Protein AF-A0A960WE25-F1 (afdb_monomer_lite)

Radius of gyration: 18.04 Å; chains: 1; bounding box: 51×43×54 Å

Structure (mmCIF, N/CA/C/O backbone):
data_AF-A0A960WE25-F1
#
_entry.id   AF-A0A960WE25-F1
#
loop_
_atom_site.group_PDB
_atom_site.id
_atom_site.type_symbol
_atom_site.label_atom_id
_atom_site.label_alt_id
_atom_site.label_comp_id
_atom_site.label_asym_id
_atom_site.label_entity_id
_atom_site.label_seq_id
_atom_site.pdbx_PDB_ins_code
_atom_site.Cartn_x
_atom_site.Cartn_y
_atom_site.Cartn_z
_atom_site.occupancy
_atom_site.B_iso_or_equiv
_atom_site.auth_seq_id
_atom_site.auth_comp_id
_atom_site.auth_asym_id
_atom_site.auth_atom_id
_atom_site.pdbx_PDB_model_num
ATOM 1 N N . GLN A 1 1 ? -4.550 -25.400 17.773 1.00 35.16 1 GLN A N 1
ATOM 2 C CA . GLN A 1 1 ? -5.072 -24.383 16.836 1.00 35.16 1 GLN A CA 1
ATOM 3 C C . GLN A 1 1 ? -3.867 -23.694 16.211 1.00 35.16 1 GLN A C 1
ATOM 5 O O . GLN A 1 1 ? -3.081 -23.108 16.940 1.00 35.16 1 GLN A O 1
ATOM 10 N N . GLY A 1 2 ? -3.612 -23.910 14.919 1.00 35.06 2 GLY A N 1
ATOM 11 C CA . GLY A 1 2 ? -2.435 -23.348 14.250 1.00 35.06 2 GLY A CA 1
ATOM 12 C C . GLY A 1 2 ? -2.683 -21.889 13.881 1.00 35.06 2 GLY A C 1
ATOM 13 O O . GLY A 1 2 ? -3.620 -21.617 13.138 1.00 35.06 2 GLY A O 1
ATOM 14 N N . PHE A 1 3 ? -1.876 -20.966 14.404 1.00 35.16 3 PHE A N 1
ATOM 15 C CA . PHE A 1 3 ? -1.879 -19.573 13.953 1.00 35.16 3 PHE A CA 1
ATOM 16 C C . PHE A 1 3 ? -1.525 -19.525 12.461 1.00 35.16 3 PHE A C 1
ATOM 18 O O . PHE A 1 3 ? -0.588 -20.206 12.029 1.00 35.16 3 PHE A O 1
ATOM 25 N N . ALA A 1 4 ? -2.293 -18.760 11.679 1.00 43.09 4 ALA A N 1
ATOM 26 C CA . ALA A 1 4 ? -2.009 -18.535 10.268 1.00 43.09 4 ALA A CA 1
ATOM 27 C C . ALA A 1 4 ? -0.582 -17.987 10.117 1.00 43.09 4 ALA A C 1
ATOM 29 O O . ALA A 1 4 ? -0.149 -17.120 10.874 1.00 43.09 4 ALA A O 1
ATOM 30 N N . LEU A 1 5 ? 0.170 -18.564 9.181 1.00 43.06 5 LEU A N 1
ATOM 31 C CA . LEU A 1 5 ? 1.507 -18.100 8.842 1.00 43.06 5 LEU A CA 1
ATOM 32 C C . LEU A 1 5 ? 1.373 -16.925 7.880 1.00 43.06 5 LEU A C 1
ATOM 34 O O . LEU A 1 5 ? 1.149 -17.137 6.686 1.00 43.06 5 LEU A O 1
ATOM 38 N N . ASP A 1 6 ? 1.557 -15.711 8.385 1.00 57.25 6 ASP A N 1
ATOM 39 C CA . ASP A 1 6 ? 1.645 -14.538 7.529 1.00 57.25 6 ASP A CA 1
ATOM 40 C C . 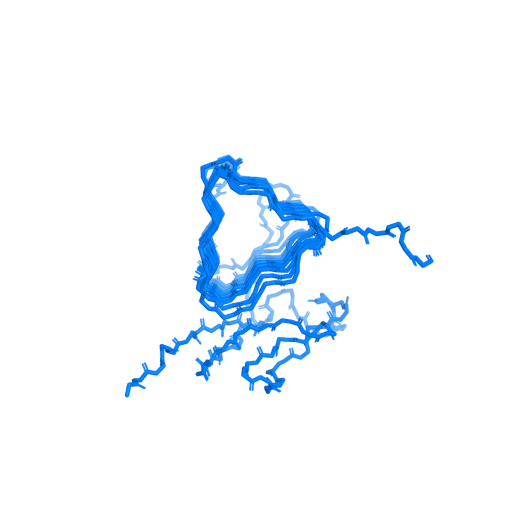ASP A 1 6 ? 3.031 -14.509 6.883 1.00 57.25 6 ASP A C 1
ATOM 42 O O . ASP A 1 6 ? 4.070 -14.439 7.548 1.00 57.25 6 ASP A O 1
ATOM 46 N N . LYS A 1 7 ? 3.056 -14.614 5.553 1.00 59.88 7 LYS A N 1
ATOM 47 C CA . LYS A 1 7 ? 4.281 -14.470 4.766 1.00 59.88 7 LYS A CA 1
ATOM 48 C C . LYS A 1 7 ? 4.440 -13.006 4.395 1.00 59.88 7 LYS A C 1
ATOM 50 O O . LYS A 1 7 ? 3.659 -12.479 3.606 1.00 59.88 7 LYS A O 1
ATOM 55 N N . ILE A 1 8 ? 5.468 -12.364 4.932 1.00 58.66 8 ILE A N 1
ATOM 56 C CA . ILE A 1 8 ? 5.822 -10.986 4.595 1.00 58.66 8 ILE A CA 1
ATOM 57 C C . ILE A 1 8 ? 7.175 -10.972 3.897 1.00 58.66 8 ILE A C 1
ATOM 59 O O . ILE A 1 8 ? 8.108 -11.654 4.307 1.00 58.66 8 ILE A O 1
ATOM 63 N N . THR A 1 9 ? 7.287 -10.206 2.821 1.00 54.75 9 THR A N 1
ATOM 64 C CA . THR A 1 9 ? 8.568 -9.973 2.155 1.00 54.75 9 THR A CA 1
ATOM 65 C C . THR A 1 9 ? 8.998 -8.549 2.461 1.00 54.75 9 THR A C 1
ATOM 67 O O . THR A 1 9 ? 8.262 -7.614 2.156 1.00 54.75 9 THR A O 1
ATOM 70 N N . ILE A 1 10 ? 10.178 -8.395 3.055 1.00 57.72 10 ILE A N 1
ATOM 71 C CA . ILE A 1 10 ? 10.788 -7.110 3.411 1.00 57.72 10 ILE A CA 1
ATOM 72 C C . ILE A 1 10 ? 12.134 -7.072 2.680 1.00 57.72 10 ILE A C 1
ATOM 74 O O . ILE A 1 10 ? 12.936 -7.989 2.837 1.00 57.72 10 ILE A O 1
ATOM 78 N N . ASN A 1 11 ? 12.368 -6.076 1.817 1.00 53.25 11 ASN A N 1
ATOM 79 C CA . ASN A 1 11 ? 13.603 -5.968 1.014 1.00 53.25 11 ASN A CA 1
ATOM 80 C C . ASN A 1 11 ? 13.974 -7.245 0.233 1.00 53.25 11 ASN A C 1
ATOM 82 O O . ASN A 1 11 ? 15.123 -7.671 0.209 1.00 53.25 11 ASN A O 1
ATOM 86 N N . GLY A 1 12 ? 12.985 -7.917 -0.362 1.00 49.84 12 GLY A N 1
ATOM 87 C CA . GLY A 1 12 ? 13.208 -9.170 -1.096 1.00 49.84 12 GLY A CA 1
ATOM 88 C C . GLY A 1 12 ? 13.496 -10.394 -0.215 1.00 49.84 12 GLY A C 1
ATOM 89 O O . GLY A 1 12 ? 13.458 -11.520 -0.713 1.00 49.84 12 GLY A O 1
ATOM 90 N N . LYS A 1 13 ? 13.696 -10.216 1.097 1.00 53.81 13 LYS A N 1
ATOM 91 C CA . LYS A 1 13 ? 13.825 -11.307 2.062 1.00 53.81 13 LYS A CA 1
ATOM 92 C C . LYS A 1 13 ? 12.442 -11.724 2.552 1.00 53.81 13 LYS A C 1
ATOM 94 O O . LYS A 1 13 ? 11.639 -10.902 2.989 1.00 53.81 13 LYS A O 1
ATOM 99 N N . LYS A 1 14 ? 12.144 -13.018 2.436 1.00 60.09 14 LYS A N 1
ATOM 100 C CA . LYS A 1 14 ? 10.871 -13.607 2.866 1.00 60.09 14 LYS A CA 1
ATOM 101 C C . LYS A 1 14 ? 10.946 -13.966 4.346 1.00 60.09 14 LYS A C 1
ATOM 103 O O . LYS A 1 14 ? 11.858 -14.670 4.769 1.00 60.09 14 LYS A O 1
ATOM 108 N N . TYR A 1 15 ? 9.950 -13.533 5.097 1.00 67.88 15 TYR A N 1
ATOM 109 C CA . TYR A 1 15 ? 9.747 -13.827 6.506 1.00 67.88 15 TYR A CA 1
ATOM 110 C C . TYR A 1 15 ? 8.429 -14.581 6.669 1.00 67.88 15 TYR A C 1
ATOM 112 O O . TYR A 1 15 ? 7.463 -14.343 5.944 1.00 67.88 15 TYR A O 1
ATOM 120 N N . SER A 1 16 ? 8.400 -15.514 7.614 1.00 71.50 16 SER A N 1
ATOM 121 C CA . SER A 1 16 ? 7.180 -16.206 8.030 1.00 71.50 16 SER A CA 1
ATOM 122 C C . SER A 1 16 ? 6.896 -15.823 9.473 1.00 71.50 16 SER A C 1
ATOM 124 O O . SER A 1 16 ? 7.685 -16.155 10.354 1.00 71.50 16 SER A O 1
ATOM 126 N N . CYS A 1 17 ? 5.800 -15.106 9.701 1.00 71.00 17 CYS A N 1
ATOM 127 C CA . CYS A 1 17 ? 5.387 -14.672 11.024 1.00 71.00 17 CYS A CA 1
ATOM 128 C C . CYS A 1 17 ? 4.283 -15.586 11.564 1.00 71.00 17 CYS A C 1
ATOM 130 O O . CYS A 1 17 ? 3.290 -15.840 10.882 1.00 71.00 17 CYS A O 1
ATOM 132 N N . LYS A 1 18 ? 4.462 -16.089 12.791 1.00 70.19 18 LYS A N 1
ATOM 133 C CA . LYS A 1 18 ? 3.403 -16.748 13.569 1.00 70.19 18 LYS A CA 1
ATOM 134 C C . LYS A 1 18 ? 2.927 -15.778 14.646 1.00 70.19 18 LYS A C 1
ATOM 136 O O . LYS A 1 18 ? 3.384 -15.857 15.782 1.00 70.19 18 LYS A O 1
ATOM 141 N N . GLY A 1 19 ? 2.046 -14.857 14.273 1.00 66.06 19 GLY A N 1
ATOM 142 C CA . GLY A 1 19 ? 1.484 -13.862 15.183 1.00 66.06 19 GLY A CA 1
ATOM 143 C C . GLY A 1 19 ? 1.248 -12.519 14.506 1.00 66.06 19 GLY A C 1
ATOM 144 O O . GLY A 1 19 ? 1.292 -12.412 13.284 1.00 66.06 19 GLY A O 1
ATOM 145 N N . GLU A 1 20 ? 0.968 -11.501 15.314 1.00 64.56 20 GLU A N 1
ATOM 146 C CA . GLU A 1 20 ? 0.680 -10.159 14.821 1.00 64.56 20 GLU A CA 1
ATOM 147 C C . GLU A 1 20 ? 1.935 -9.504 14.238 1.00 64.56 20 GLU A C 1
ATOM 149 O O . GLU A 1 20 ? 3.007 -9.535 14.846 1.00 64.56 20 GLU A O 1
ATOM 154 N N . ILE A 1 21 ? 1.784 -8.911 13.054 1.00 71.06 21 ILE A N 1
ATOM 155 C CA . ILE A 1 21 ? 2.793 -8.043 12.454 1.00 71.06 21 ILE A CA 1
ATOM 156 C C . ILE A 1 21 ? 2.443 -6.602 12.828 1.00 71.06 21 ILE A C 1
ATOM 158 O O . ILE A 1 21 ? 1.344 -6.132 12.524 1.00 71.06 21 ILE A O 1
ATOM 162 N N . SER A 1 22 ? 3.382 -5.895 13.444 1.00 65.25 22 SER A N 1
ATOM 163 C CA . SER A 1 22 ? 3.297 -4.470 13.775 1.00 65.25 22 SER A CA 1
ATOM 164 C C . SER A 1 22 ? 4.551 -3.740 13.284 1.00 65.25 22 SER A C 1
ATOM 166 O O . SER A 1 22 ? 5.516 -4.361 12.826 1.00 65.25 22 SER A O 1
ATOM 168 N N . VAL A 1 23 ? 4.533 -2.407 13.331 1.00 62.72 23 VAL A N 1
ATOM 169 C CA . VAL A 1 23 ? 5.745 -1.595 13.184 1.00 62.72 23 VAL A CA 1
ATOM 170 C C . VAL A 1 23 ? 5.945 -0.782 14.447 1.00 62.72 23 VAL A C 1
ATOM 172 O O . VAL A 1 23 ? 5.065 -0.028 14.848 1.00 62.72 23 VAL A O 1
ATOM 175 N N . GLU A 1 24 ? 7.123 -0.923 15.040 1.00 66.88 24 GLU A N 1
ATOM 176 C CA . GLU A 1 24 ? 7.543 -0.209 16.243 1.00 66.88 24 GLU A CA 1
ATOM 177 C C . GLU A 1 24 ? 8.878 0.465 15.944 1.00 66.88 24 GLU A C 1
ATOM 179 O O . GLU A 1 24 ? 9.799 -0.194 15.468 1.00 66.88 24 GLU A O 1
ATOM 184 N N . ASN A 1 25 ? 8.991 1.780 16.161 1.00 67.44 25 ASN A N 1
ATOM 185 C CA . ASN A 1 25 ? 10.227 2.547 15.929 1.00 67.44 25 ASN A CA 1
ATOM 186 C C . ASN A 1 25 ? 10.895 2.236 14.580 1.00 67.44 25 ASN A C 1
ATOM 188 O O . ASN A 1 25 ? 12.080 1.911 14.507 1.00 67.44 25 ASN A O 1
ATOM 192 N N . ASN A 1 26 ? 10.105 2.285 13.502 1.00 64.69 26 ASN A N 1
ATOM 193 C CA . ASN A 1 26 ? 10.569 1.976 12.151 1.00 64.69 26 ASN A CA 1
ATOM 194 C C . ASN A 1 26 ? 11.168 0.556 12.054 1.00 64.69 26 ASN A C 1
ATOM 196 O O . ASN A 1 26 ? 12.122 0.339 11.330 1.00 64.69 26 ASN A O 1
ATOM 200 N N . THR A 1 27 ? 10.648 -0.427 12.786 1.00 67.81 27 THR A N 1
ATOM 201 C CA . THR A 1 27 ? 11.063 -1.835 12.717 1.00 67.81 27 THR A CA 1
ATOM 202 C C . THR A 1 27 ? 9.832 -2.698 12.540 1.00 67.81 27 THR A C 1
ATOM 204 O O . THR A 1 27 ? 8.865 -2.535 13.276 1.00 67.81 27 THR A O 1
ATOM 207 N N . VAL A 1 28 ? 9.844 -3.615 11.568 1.00 71.69 28 VAL A N 1
ATOM 208 C CA . VAL A 1 28 ? 8.771 -4.612 11.468 1.00 71.69 28 VAL A CA 1
ATOM 209 C C . VAL A 1 28 ? 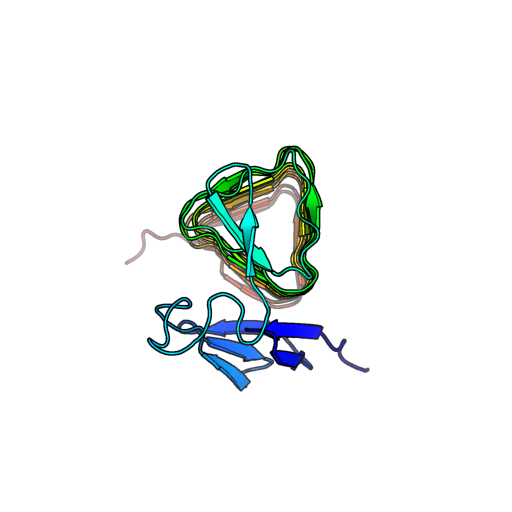8.959 -5.609 12.594 1.00 71.69 28 VAL A C 1
ATOM 211 O O . VAL A 1 28 ? 10.004 -6.257 12.684 1.00 71.69 28 VAL A O 1
ATOM 214 N N . VAL A 1 29 ? 7.941 -5.741 13.428 1.00 79.38 29 VAL A N 1
ATOM 215 C CA . VAL A 1 29 ? 7.908 -6.648 14.566 1.00 79.38 29 VAL A CA 1
ATOM 216 C C . VAL A 1 29 ? 6.893 -7.747 14.268 1.00 79.38 29 VAL A C 1
ATOM 218 O O . VAL A 1 29 ? 5.812 -7.492 13.746 1.00 79.38 29 VAL A O 1
ATOM 221 N N . CYS A 1 30 ? 7.259 -8.989 14.562 1.00 80.25 30 CYS A N 1
ATOM 222 C CA . CYS A 1 30 ? 6.385 -10.151 14.505 1.00 80.25 30 CYS A CA 1
ATOM 223 C C . CYS A 1 30 ? 6.249 -10.729 15.909 1.00 80.25 30 CYS A C 1
ATOM 225 O O . CYS A 1 30 ? 7.238 -11.210 16.461 1.00 80.25 30 CYS A O 1
ATOM 227 N N . ALA A 1 31 ? 5.046 -10.693 16.483 1.00 80.25 31 ALA A N 1
ATOM 228 C CA . ALA A 1 31 ? 4.772 -11.195 17.832 1.00 80.25 31 ALA A CA 1
ATOM 229 C C . ALA A 1 31 ? 5.785 -10.686 18.886 1.00 80.25 31 ALA A C 1
ATOM 231 O O . ALA A 1 31 ? 6.335 -11.465 19.663 1.00 80.25 31 ALA A O 1
ATOM 232 N N . GLY A 1 32 ? 6.103 -9.387 18.855 1.00 76.44 32 GLY A N 1
ATOM 233 C CA . GLY A 1 32 ? 7.101 -8.762 19.737 1.00 76.44 32 GLY A CA 1
ATOM 234 C C . GLY A 1 32 ? 8.569 -8.998 19.346 1.00 76.44 32 GLY A C 1
ATOM 235 O O . GLY A 1 32 ? 9.464 -8.413 19.945 1.00 76.44 32 GLY A O 1
ATOM 236 N N . THR A 1 33 ? 8.849 -9.820 18.329 1.00 76.31 33 THR A N 1
ATOM 237 C CA . THR A 1 33 ? 10.210 -10.058 17.825 1.00 76.31 33 THR A CA 1
ATOM 238 C C . THR A 1 33 ? 10.512 -9.149 16.639 1.00 76.31 33 THR A C 1
ATOM 240 O O . THR A 1 33 ? 9.864 -9.243 15.596 1.00 76.31 33 THR A O 1
ATOM 243 N N . ALA A 1 34 ? 11.525 -8.293 16.765 1.00 76.62 34 ALA A N 1
ATOM 244 C CA . ALA A 1 34 ? 12.022 -7.483 15.657 1.00 76.62 34 AL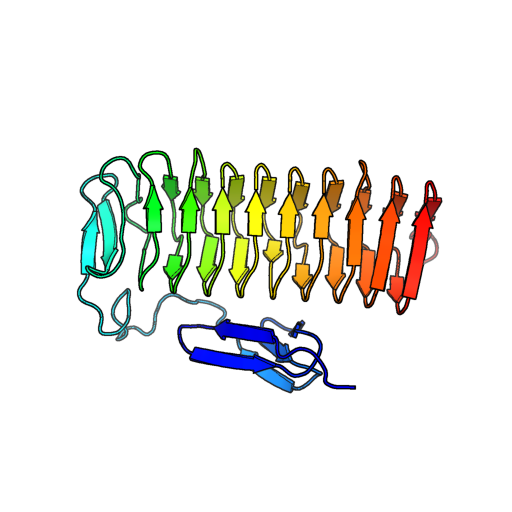A A CA 1
ATOM 245 C C . ALA A 1 34 ? 12.494 -8.380 14.496 1.00 76.62 34 ALA A C 1
ATOM 247 O O . ALA A 1 34 ? 13.401 -9.196 14.655 1.00 76.62 34 ALA A O 1
ATOM 248 N N . LEU A 1 35 ? 11.879 -8.235 13.320 1.00 72.62 35 LEU A N 1
ATOM 249 C CA . LEU A 1 35 ? 12.265 -8.964 12.108 1.00 72.62 35 LEU A CA 1
ATOM 250 C C . LEU A 1 35 ? 13.340 -8.220 11.321 1.00 72.62 35 LEU A C 1
ATOM 252 O O . LEU A 1 35 ? 14.336 -8.807 10.895 1.00 72.62 35 LEU A O 1
ATOM 256 N N . GLN A 1 36 ? 13.097 -6.937 11.071 1.00 65.50 36 GLN A N 1
ATOM 257 C CA . GLN A 1 36 ? 13.991 -6.078 10.310 1.00 65.50 36 GLN A CA 1
ATOM 258 C C . GLN A 1 36 ? 13.678 -4.621 10.634 1.00 65.50 36 GLN A C 1
ATOM 260 O O . GLN A 1 36 ? 12.521 -4.200 10.530 1.00 65.50 36 GLN A O 1
ATOM 265 N N . SER A 1 37 ? 14.709 -3.855 10.997 1.00 55.00 37 SER A N 1
ATOM 266 C CA . SER A 1 37 ? 14.602 -2.403 11.015 1.00 55.00 37 SER A CA 1
ATOM 267 C C . SER A 1 37 ? 14.334 -1.931 9.593 1.00 55.00 37 SER A C 1
ATOM 269 O O . SER A 1 37 ? 15.026 -2.297 8.640 1.00 55.00 37 SER A O 1
ATOM 271 N N . LEU A 1 38 ? 13.272 -1.160 9.436 1.00 57.25 38 LEU A N 1
ATOM 272 C CA . LEU A 1 38 ? 13.046 -0.384 8.244 1.00 57.25 38 LEU A CA 1
ATOM 273 C C . LEU A 1 38 ? 14.143 0.700 8.235 1.00 57.25 38 LEU A C 1
ATOM 275 O O . LEU A 1 38 ? 14.182 1.492 9.171 1.00 57.25 38 LEU A O 1
ATOM 279 N N . PRO A 1 39 ? 15.072 0.767 7.264 1.00 50.00 39 PRO A N 1
ATOM 280 C CA . PRO A 1 39 ? 16.043 1.859 7.242 1.00 50.00 39 PRO A CA 1
ATOM 281 C C . PRO A 1 39 ? 15.361 3.242 7.242 1.00 50.00 39 PRO A C 1
ATOM 283 O O . PRO A 1 39 ? 14.239 3.406 6.766 1.00 50.00 39 PRO A O 1
ATOM 286 N N . GLU A 1 40 ? 16.020 4.269 7.778 1.00 44.09 40 GLU A N 1
ATOM 287 C CA . GLU A 1 40 ? 15.526 5.657 7.686 1.00 44.09 40 GLU A CA 1
ATOM 288 C C . GLU A 1 40 ? 15.609 6.196 6.244 1.00 44.09 40 GLU A C 1
ATOM 290 O O . GLU A 1 40 ? 14.843 7.073 5.853 1.00 44.09 40 GLU A O 1
ATOM 295 N N . LYS A 1 41 ? 16.492 5.610 5.420 1.00 43.22 41 LYS A N 1
ATOM 296 C CA . LYS A 1 41 ? 16.656 5.870 3.982 1.00 43.22 41 LYS A CA 1
ATOM 297 C C . LYS A 1 41 ? 16.825 4.539 3.238 1.00 43.22 41 LYS A C 1
ATOM 299 O O . LYS A 1 41 ? 17.872 3.911 3.305 1.00 43.22 41 LYS A O 1
ATOM 304 N N . TRP A 1 42 ? 15.785 4.090 2.535 1.00 41.34 42 TRP A N 1
ATOM 305 C CA . TRP A 1 42 ? 15.711 2.773 1.864 1.00 41.34 42 TRP A CA 1
ATOM 306 C C . TRP A 1 42 ? 16.418 2.687 0.502 1.00 41.34 42 TRP A C 1
ATOM 308 O O . TRP A 1 42 ? 16.189 1.740 -0.258 1.00 41.34 42 TRP A O 1
ATOM 318 N N . TRP A 1 43 ? 17.208 3.699 0.142 1.00 44.09 43 TRP A N 1
ATOM 319 C CA . TRP A 1 43 ? 17.592 3.902 -1.255 1.00 44.09 43 TRP A CA 1
ATOM 320 C C . TRP A 1 43 ? 19.079 4.081 -1.542 1.00 44.09 43 TRP A C 1
ATOM 322 O O . TRP A 1 43 ? 19.403 4.155 -2.718 1.00 44.09 43 TRP A O 1
ATOM 332 N N . MET A 1 44 ? 19.987 4.036 -0.564 1.00 32.28 44 MET A N 1
ATOM 333 C CA . MET A 1 44 ? 21.423 3.937 -0.864 1.00 32.28 44 MET A CA 1
ATOM 334 C C . MET A 1 44 ? 22.170 3.187 0.237 1.00 32.28 44 MET A C 1
ATOM 336 O O . MET A 1 44 ? 22.335 3.693 1.342 1.00 32.28 44 MET A O 1
ATOM 340 N N . SER A 1 45 ? 22.696 2.014 -0.094 1.00 37.44 45 SER A N 1
ATOM 341 C CA . SER A 1 45 ? 24.128 1.837 0.119 1.00 37.44 45 SER A CA 1
ATOM 342 C C . SER A 1 45 ? 24.788 2.459 -1.119 1.00 37.44 45 SER A C 1
ATOM 344 O O . SER A 1 45 ? 24.289 2.263 -2.228 1.00 37.44 45 SER A O 1
ATOM 346 N N . GLU A 1 46 ? 25.867 3.229 -0.966 1.00 38.56 46 GLU A N 1
ATOM 347 C CA . GLU A 1 46 ? 26.606 3.843 -2.091 1.00 38.56 46 GLU A CA 1
ATOM 348 C C . GLU A 1 46 ? 27.146 2.805 -3.105 1.00 38.56 46 GLU A C 1
ATOM 350 O O . GLU A 1 46 ? 27.709 3.171 -4.134 1.00 38.56 46 GLU A O 1
ATOM 355 N N . THR A 1 47 ? 26.959 1.507 -2.838 1.00 40.34 47 THR A N 1
ATOM 356 C CA . THR A 1 47 ? 27.440 0.379 -3.639 1.00 40.34 47 THR A CA 1
ATOM 357 C C . THR A 1 47 ? 26.340 -0.596 -4.087 1.00 40.34 47 THR A C 1
ATOM 359 O O . THR A 1 47 ? 26.642 -1.530 -4.830 1.00 40.34 47 THR A O 1
ATOM 362 N N . GLU A 1 48 ? 25.071 -0.406 -3.69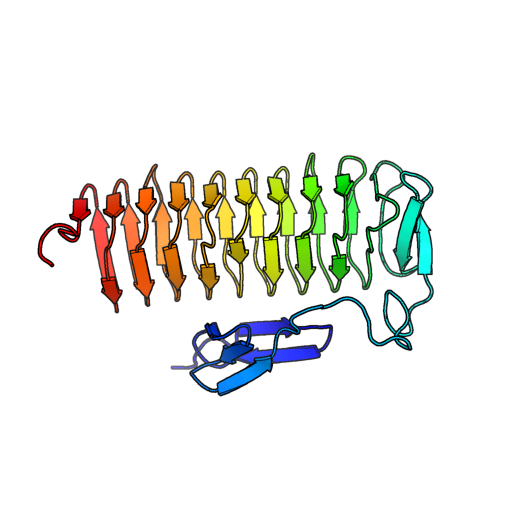4 1.00 48.34 48 GLU A N 1
ATOM 363 C CA . GLU A 1 48 ? 23.963 -1.286 -4.095 1.00 48.34 48 GLU A CA 1
ATOM 364 C C . GLU A 1 48 ? 23.273 -0.770 -5.362 1.00 48.34 48 GLU A C 1
ATOM 366 O O . GLU A 1 48 ? 22.697 0.315 -5.415 1.00 48.34 48 GLU A O 1
ATOM 371 N N . THR A 1 49 ? 23.305 -1.585 -6.409 1.00 59.06 49 THR A N 1
ATOM 372 C CA . THR A 1 49 ? 22.569 -1.362 -7.652 1.00 59.06 49 THR A CA 1
ATOM 373 C C . THR A 1 49 ? 21.065 -1.183 -7.390 1.00 59.06 49 THR A C 1
ATOM 375 O O . THR A 1 49 ? 20.476 -1.814 -6.514 1.00 59.06 49 THR A O 1
ATOM 378 N N . VAL A 1 50 ? 20.413 -0.335 -8.195 1.00 71.56 50 VAL A N 1
ATOM 379 C CA . VAL A 1 50 ? 19.016 0.135 -8.048 1.00 71.56 50 VAL A CA 1
ATOM 380 C C . VAL A 1 50 ? 17.985 -0.986 -7.781 1.00 71.56 50 VAL A C 1
ATOM 382 O O . VAL A 1 50 ? 17.019 -0.785 -7.038 1.00 71.56 50 VAL A O 1
ATOM 385 N N . CYS A 1 51 ? 18.214 -2.181 -8.337 1.00 82.75 51 CYS A N 1
ATOM 386 C CA . CYS A 1 51 ? 17.407 -3.389 -8.135 1.00 82.75 51 CYS A CA 1
ATOM 387 C C . CYS A 1 51 ? 18.226 -4.580 -7.591 1.00 82.75 51 CYS A C 1
ATOM 389 O O . CYS A 1 51 ? 17.964 -5.727 -7.955 1.00 82.75 51 CYS A O 1
ATOM 391 N N . GLY A 1 52 ? 19.246 -4.332 -6.761 1.00 81.31 52 GLY A N 1
ATOM 392 C CA . GLY A 1 52 ? 20.246 -5.347 -6.416 1.00 81.31 52 GLY A CA 1
ATOM 393 C C . GLY A 1 52 ? 20.908 -5.884 -7.688 1.00 81.31 52 GLY A C 1
ATOM 394 O O . GLY A 1 52 ? 21.061 -5.154 -8.663 1.00 81.31 52 GLY A O 1
ATOM 395 N N . ASN A 1 53 ? 21.241 -7.169 -7.752 1.00 83.12 53 ASN A N 1
ATOM 396 C CA . ASN A 1 53 ? 21.961 -7.748 -8.900 1.00 83.12 53 ASN A CA 1
ATOM 397 C C . ASN A 1 53 ? 21.132 -7.880 -10.201 1.00 83.12 53 ASN A C 1
ATOM 399 O O . ASN A 1 53 ? 21.543 -8.573 -11.131 1.00 83.12 53 ASN A O 1
ATOM 403 N N . GLU A 1 54 ? 19.941 -7.282 -10.277 1.00 84.19 54 GLU A N 1
ATOM 404 C CA . GLU A 1 54 ? 19.105 -7.327 -11.474 1.00 84.19 54 GLU A CA 1
ATOM 405 C C . GLU A 1 54 ? 19.614 -6.374 -12.559 1.00 84.19 54 GLU A C 1
ATOM 407 O O . GLU A 1 54 ? 19.948 -5.220 -12.292 1.00 84.19 54 GLU A O 1
ATOM 412 N N . GLN A 1 55 ? 19.590 -6.833 -13.813 1.00 85.88 55 GLN A N 1
ATOM 413 C CA . GLN A 1 55 ? 19.750 -5.938 -14.954 1.00 85.88 55 GLN A CA 1
ATOM 414 C C . GLN A 1 55 ? 18.587 -4.950 -14.993 1.00 85.88 55 GLN A C 1
ATOM 416 O O . GLN A 1 55 ? 17.417 -5.345 -14.952 1.00 85.88 55 GLN A O 1
ATOM 421 N N . VAL A 1 56 ? 18.919 -3.669 -15.110 1.00 91.06 56 VAL A N 1
ATOM 422 C CA . VAL A 1 56 ? 17.951 -2.580 -15.193 1.00 91.06 56 VAL A CA 1
ATOM 423 C C . VAL A 1 56 ? 18.069 -1.861 -16.525 1.00 91.06 56 VAL A C 1
ATOM 425 O O . VAL A 1 56 ? 19.156 -1.704 -17.075 1.00 91.06 56 VAL A O 1
ATOM 428 N N . ILE A 1 57 ? 16.930 -1.417 -17.032 1.00 92.25 57 ILE A N 1
ATOM 429 C CA . ILE A 1 57 ? 16.808 -0.606 -18.235 1.00 92.25 57 ILE A CA 1
ATOM 430 C C . ILE A 1 57 ? 15.917 0.591 -17.934 1.00 92.25 57 ILE A C 1
ATOM 432 O O . ILE A 1 57 ? 15.015 0.526 -17.095 1.00 92.25 57 ILE A O 1
ATOM 436 N N . GLN A 1 58 ? 16.156 1.686 -18.641 1.00 96.00 58 GLN A N 1
ATOM 437 C CA . GLN A 1 58 ? 15.298 2.854 -18.556 1.00 96.00 58 GLN A CA 1
ATOM 438 C C . GLN A 1 58 ? 13.958 2.574 -19.250 1.00 96.00 58 GLN A C 1
ATOM 440 O O . GLN A 1 58 ? 13.909 1.971 -20.325 1.00 96.00 58 GLN A O 1
ATOM 445 N N . HIS A 1 59 ? 12.856 2.995 -18.636 1.00 95.44 59 HIS A N 1
ATOM 446 C CA . HIS A 1 59 ? 11.543 2.952 -19.261 1.00 95.44 59 HIS A CA 1
ATOM 447 C C . HIS A 1 59 ? 11.388 4.113 -20.250 1.00 95.44 59 HIS A C 1
ATOM 449 O O . HIS A 1 59 ? 11.686 5.261 -19.927 1.00 95.44 59 HIS A O 1
ATOM 455 N N . GLU A 1 60 ? 10.859 3.822 -21.440 1.00 93.94 60 GLU A N 1
ATOM 456 C CA . GLU A 1 60 ? 10.718 4.789 -22.542 1.00 93.94 60 GLU A CA 1
ATOM 457 C C . GLU A 1 60 ? 9.854 6.011 -22.186 1.00 93.94 60 GLU A C 1
ATOM 459 O O . GLU A 1 60 ? 10.033 7.091 -22.742 1.00 93.94 60 GLU A O 1
ATOM 464 N N . LYS A 1 61 ? 8.926 5.856 -21.235 1.00 95.94 61 LYS A N 1
ATOM 465 C CA . LYS A 1 61 ? 8.005 6.909 -20.807 1.00 95.94 61 LYS A CA 1
ATOM 466 C C . LYS A 1 61 ? 8.299 7.354 -19.374 1.00 95.94 61 LYS A C 1
ATOM 468 O O . LYS A 1 61 ? 8.025 6.606 -18.434 1.00 95.94 61 LYS A O 1
ATOM 473 N N . GLY A 1 62 ? 8.806 8.582 -19.250 1.00 94.56 62 GLY A N 1
ATOM 474 C CA . GLY A 1 62 ? 9.125 9.280 -17.995 1.00 94.56 62 GLY A CA 1
ATOM 475 C C . GLY A 1 62 ? 10.579 9.131 -17.522 1.00 94.56 62 GLY A C 1
ATOM 476 O O . GLY A 1 62 ? 11.053 9.967 -16.759 1.00 94.56 62 GLY A O 1
ATOM 477 N N . GLY A 1 63 ? 11.311 8.135 -18.032 1.00 91.62 63 GLY A N 1
ATOM 478 C CA . GLY A 1 63 ? 12.744 7.983 -17.789 1.00 91.62 63 GLY A CA 1
ATOM 479 C C . GLY A 1 63 ? 13.130 7.265 -16.493 1.00 91.62 63 GLY A C 1
ATOM 480 O O . GLY A 1 63 ? 14.321 7.206 -16.201 1.00 91.62 63 GLY A O 1
ATOM 481 N N . GLY A 1 64 ? 12.174 6.718 -15.739 1.00 94.62 64 GLY A N 1
ATOM 482 C CA . GLY A 1 64 ? 12.444 5.881 -14.568 1.00 94.62 64 GLY A CA 1
ATOM 483 C C . GLY A 1 64 ? 13.053 4.527 -14.918 1.00 94.62 64 GLY A C 1
ATOM 484 O O . GLY A 1 64 ? 13.001 4.071 -16.063 1.00 94.62 64 GLY A O 1
ATOM 485 N N . MET A 1 65 ? 13.621 3.860 -13.918 1.00 95.31 65 MET A N 1
ATOM 486 C CA . MET A 1 65 ? 14.327 2.594 -14.105 1.00 95.31 65 MET A CA 1
ATOM 487 C C . MET A 1 65 ? 13.408 1.407 -13.840 1.00 95.31 65 MET A C 1
ATOM 489 O O . MET A 1 65 ? 12.616 1.396 -12.896 1.00 95.31 65 MET A O 1
ATOM 493 N N . LYS A 1 66 ? 13.549 0.355 -14.642 1.00 95.12 66 LYS A N 1
ATOM 494 C CA . LYS A 1 66 ? 12.911 -0.930 -14.372 1.00 95.12 66 LYS A CA 1
ATOM 495 C C . LYS A 1 66 ? 13.886 -2.083 -14.522 1.00 95.12 66 LYS A C 1
ATOM 497 O O . LYS A 1 66 ? 14.761 -2.058 -15.381 1.00 95.12 66 LYS A O 1
ATOM 502 N N . SER A 1 67 ? 13.691 -3.131 -13.740 1.00 94.56 67 SER A N 1
ATOM 503 C CA . SER A 1 67 ? 14.315 -4.420 -14.002 1.00 94.56 67 SER A CA 1
ATOM 504 C C . SER A 1 67 ? 13.811 -5.008 -15.319 1.00 94.56 67 SER A C 1
ATOM 506 O O . SER A 1 67 ? 12.634 -4.873 -15.661 1.00 94.56 67 SER A O 1
ATOM 508 N N . VAL A 1 68 ? 14.676 -5.737 -16.024 1.00 92.62 68 VAL A N 1
ATOM 509 C CA . VAL A 1 68 ? 14.287 -6.550 -17.191 1.00 92.62 68 VAL A CA 1
ATOM 510 C C . VAL A 1 68 ? 13.244 -7.620 -16.847 1.00 92.62 68 VAL A C 1
ATOM 512 O O . VAL A 1 68 ? 12.508 -8.061 -17.726 1.00 92.62 68 VAL A O 1
ATOM 515 N N . ARG A 1 69 ? 13.152 -8.022 -15.571 1.00 93.31 69 ARG A N 1
ATOM 516 C CA . ARG A 1 69 ? 12.156 -8.983 -15.071 1.00 93.31 69 ARG A CA 1
ATOM 517 C C . ARG A 1 69 ? 10.795 -8.346 -14.794 1.00 93.31 69 ARG A C 1
ATOM 519 O O . ARG A 1 69 ? 9.791 -9.055 -14.761 1.00 93.31 69 ARG A O 1
ATOM 526 N N . ALA A 1 70 ? 10.751 -7.028 -14.607 1.00 95.75 70 ALA A N 1
ATOM 527 C CA . ALA A 1 70 ? 9.517 -6.316 -14.326 1.00 95.75 70 ALA A CA 1
ATOM 528 C C . ALA A 1 70 ? 8.693 -6.133 -15.609 1.00 95.75 70 ALA A C 1
ATOM 530 O O . ALA A 1 70 ? 9.162 -5.605 -16.626 1.00 95.75 70 ALA A O 1
ATOM 531 N N . ASN A 1 71 ? 7.417 -6.507 -15.547 1.00 97.56 71 ASN A N 1
ATOM 532 C CA . ASN A 1 71 ? 6.482 -6.333 -16.650 1.00 97.56 71 ASN A CA 1
ATOM 533 C C . ASN A 1 71 ? 5.820 -4.954 -16.578 1.00 97.56 71 ASN A C 1
ATOM 535 O O . ASN A 1 71 ? 4.693 -4.796 -16.104 1.00 97.56 71 ASN A O 1
ATOM 539 N N . VAL A 1 72 ? 6.544 -3.945 -17.052 1.00 97.81 72 VAL A N 1
ATOM 540 C CA . VAL A 1 72 ? 6.044 -2.574 -17.185 1.00 97.81 72 VAL A CA 1
ATOM 541 C C . VAL A 1 72 ? 5.610 -2.330 -18.626 1.00 97.81 72 VAL A C 1
ATOM 543 O O . VAL A 1 72 ? 6.435 -2.401 -19.542 1.00 97.81 72 VAL A O 1
ATOM 546 N N . GLN A 1 73 ? 4.318 -2.060 -18.821 1.00 97.38 73 GLN A N 1
ATOM 547 C CA . GLN A 1 73 ? 3.747 -1.773 -20.135 1.00 97.38 73 GLN A CA 1
ATOM 548 C C . GLN A 1 73 ? 4.118 -0.374 -20.633 1.00 97.38 73 GLN A C 1
ATOM 550 O O . GLN A 1 73 ? 4.109 0.582 -19.866 1.00 97.38 73 GLN A O 1
ATOM 555 N N . LYS A 1 74 ? 4.287 -0.248 -21.954 1.00 95.00 74 LYS A N 1
ATOM 556 C CA . LYS A 1 74 ? 4.634 0.991 -22.674 1.00 95.00 74 LYS A CA 1
ATOM 557 C C . LYS A 1 74 ? 3.813 2.227 -22.288 1.00 95.00 74 LYS A C 1
ATOM 559 O O . LYS A 1 74 ? 4.321 3.342 -22.248 1.00 95.00 74 LYS A O 1
ATOM 564 N N . GLY A 1 75 ? 2.522 2.044 -22.000 1.00 95.31 75 GLY A N 1
ATOM 565 C CA . GLY A 1 75 ? 1.650 3.158 -21.627 1.00 95.31 75 GLY A CA 1
ATOM 566 C C . GLY A 1 75 ? 1.909 3.720 -20.224 1.00 95.31 75 GLY A C 1
ATOM 567 O O . GLY A 1 75 ? 1.571 4.883 -19.978 1.00 95.31 75 GLY A O 1
ATOM 568 N N . ALA A 1 76 ? 2.511 2.933 -19.324 1.00 97.75 76 ALA A N 1
ATOM 569 C CA . ALA A 1 76 ? 2.789 3.342 -17.953 1.00 97.75 76 ALA A CA 1
ATOM 570 C C . ALA A 1 76 ? 3.814 4.480 -17.934 1.00 97.75 76 ALA A C 1
ATOM 572 O O . ALA A 1 76 ? 4.731 4.518 -18.750 1.00 97.75 76 ALA A O 1
ATOM 573 N N . PHE A 1 77 ? 3.660 5.420 -17.009 1.00 98.44 77 PHE A N 1
ATOM 574 C CA . PHE A 1 77 ? 4.620 6.502 -16.809 1.00 98.44 77 PHE A CA 1
ATOM 575 C C . PHE A 1 77 ? 5.456 6.216 -15.566 1.00 98.44 77 PHE A C 1
ATOM 577 O O . PHE A 1 77 ? 4.889 6.019 -14.491 1.00 98.44 77 PHE A O 1
ATOM 584 N N . LEU A 1 78 ? 6.778 6.197 -15.721 1.00 97.81 78 LEU A N 1
ATOM 585 C CA . LEU A 1 78 ? 7.737 6.047 -14.633 1.00 97.81 78 LEU A CA 1
ATOM 586 C C . LEU A 1 78 ? 8.621 7.283 -14.640 1.00 97.81 78 LEU A C 1
ATOM 588 O O . LEU A 1 78 ? 9.404 7.453 -15.568 1.00 97.81 78 LEU A O 1
ATOM 592 N N . ASP A 1 79 ? 8.481 8.142 -13.641 1.00 95.75 79 ASP A N 1
ATOM 593 C CA . ASP A 1 79 ? 9.325 9.325 -13.479 1.00 95.75 79 ASP A CA 1
ATOM 594 C C . ASP A 1 79 ? 10.802 8.954 -13.281 1.00 95.75 79 ASP A C 1
ATOM 596 O O . ASP A 1 79 ? 11.101 7.857 -12.811 1.00 95.75 79 ASP A O 1
ATOM 600 N N . LYS A 1 80 ? 11.718 9.875 -13.589 1.00 93.38 80 LYS A N 1
ATOM 601 C CA . LYS A 1 80 ? 13.180 9.666 -13.583 1.00 93.38 80 LYS A CA 1
ATOM 602 C C . LYS A 1 80 ? 13.742 9.118 -12.260 1.00 93.38 80 LYS A C 1
ATOM 604 O O . LYS A 1 80 ? 14.744 8.414 -12.268 1.00 93.38 80 LYS A O 1
ATOM 609 N N . GLU A 1 81 ? 13.100 9.442 -11.138 1.00 91.94 81 GLU A N 1
ATOM 610 C CA . GLU A 1 81 ? 13.491 9.020 -9.784 1.00 91.94 81 GLU A CA 1
ATOM 611 C C . GLU A 1 81 ? 12.822 7.706 -9.354 1.00 91.94 81 GLU A C 1
ATOM 613 O O . GLU A 1 81 ? 13.184 7.122 -8.332 1.00 91.94 81 GLU A O 1
ATOM 618 N N . SER A 1 82 ? 11.865 7.214 -10.143 1.00 95.38 82 SER A N 1
ATOM 619 C CA . SER A 1 82 ? 11.104 6.016 -9.818 1.00 95.38 82 SER A CA 1
ATOM 620 C C . SER A 1 82 ? 11.786 4.739 -10.292 1.00 95.38 82 SER A C 1
ATOM 622 O O . SER A 1 82 ? 12.470 4.693 -11.322 1.00 95.38 82 SER A O 1
ATOM 624 N N . VAL A 1 83 ? 11.563 3.671 -9.528 1.00 95.81 83 VAL A N 1
ATOM 625 C CA . VAL A 1 83 ? 12.222 2.383 -9.730 1.00 95.81 83 VAL A CA 1
ATOM 626 C C . VAL A 1 83 ? 11.227 1.234 -9.600 1.00 95.81 83 VAL A C 1
ATOM 628 O O . VAL A 1 83 ? 10.509 1.130 -8.604 1.00 95.81 83 VAL A O 1
ATOM 631 N N . VAL A 1 84 ? 11.230 0.315 -10.570 1.00 96.31 84 VAL A N 1
ATOM 632 C CA . VAL A 1 84 ? 10.426 -0.919 -10.535 1.00 96.31 84 VAL A CA 1
ATOM 633 C C . VAL A 1 84 ? 11.311 -2.160 -10.675 1.00 96.31 84 VAL A C 1
ATOM 635 O O . VAL A 1 84 ? 11.892 -2.407 -11.726 1.00 96.31 84 VAL A O 1
ATOM 638 N N . CYS A 1 85 ? 11.378 -2.989 -9.639 1.00 93.06 85 CYS A N 1
ATOM 639 C CA . CYS A 1 85 ? 12.213 -4.190 -9.568 1.00 93.06 85 CYS A CA 1
ATOM 640 C C . CYS A 1 85 ? 11.382 -5.478 -9.422 1.00 93.06 85 CYS A C 1
ATOM 642 O O . CYS A 1 85 ? 10.164 -5.442 -9.204 1.00 93.06 85 CYS A O 1
ATOM 644 N N . GLY A 1 86 ? 12.056 -6.632 -9.466 1.00 90.50 86 GLY A N 1
ATOM 645 C CA . GLY A 1 86 ? 11.430 -7.936 -9.255 1.00 90.50 86 GLY A CA 1
ATOM 646 C C . GLY A 1 86 ? 10.532 -8.353 -10.419 1.00 90.50 86 GLY A C 1
ATOM 647 O O . GLY A 1 86 ? 10.817 -8.041 -11.572 1.00 90.50 86 GLY A O 1
ATOM 648 N N . THR A 1 87 ? 9.442 -9.062 -10.118 1.00 93.44 87 THR A N 1
ATOM 649 C CA . THR A 1 87 ? 8.472 -9.543 -11.123 1.00 93.44 87 THR A CA 1
ATOM 650 C C . THR A 1 87 ? 7.225 -8.653 -11.221 1.00 93.44 87 THR A C 1
ATOM 652 O O . THR A 1 87 ? 6.215 -9.018 -11.830 1.00 93.44 87 THR A O 1
ATOM 655 N N . SER A 1 88 ? 7.302 -7.452 -10.641 1.00 96.25 88 SER A N 1
ATOM 656 C CA . SER A 1 88 ? 6.210 -6.482 -10.579 1.00 96.25 88 SER A CA 1
ATOM 657 C C . SER A 1 88 ? 5.556 -6.243 -11.944 1.00 96.25 88 SER A C 1
ATOM 659 O O . SER A 1 88 ? 6.226 -6.141 -12.974 1.00 96.25 88 SER A O 1
ATOM 661 N N . THR A 1 89 ? 4.230 -6.115 -11.950 1.00 98.31 89 THR A N 1
ATOM 662 C CA . THR A 1 89 ? 3.421 -5.883 -13.151 1.00 98.31 89 THR A CA 1
ATOM 663 C C . THR A 1 89 ? 2.742 -4.520 -13.088 1.00 98.31 89 THR A C 1
ATOM 665 O O . THR A 1 89 ? 1.891 -4.290 -12.229 1.00 98.31 89 THR A O 1
ATOM 668 N N . ILE A 1 90 ? 3.064 -3.644 -14.043 1.00 98.19 90 ILE A N 1
ATOM 669 C CA . ILE A 1 90 ? 2.555 -2.269 -14.141 1.00 98.19 90 ILE A CA 1
ATOM 670 C C . ILE A 1 90 ? 1.858 -2.075 -15.495 1.00 98.19 90 ILE A C 1
ATOM 672 O O . ILE A 1 90 ? 2.458 -2.300 -16.550 1.00 98.19 90 ILE A O 1
ATOM 676 N N . LYS A 1 91 ? 0.581 -1.674 -15.487 1.00 96.31 91 LYS A N 1
ATOM 677 C CA . LYS A 1 91 ? -0.241 -1.535 -16.710 1.00 96.31 91 LYS A CA 1
ATOM 678 C C . LYS A 1 91 ? -0.236 -0.120 -17.306 1.00 96.31 91 LYS A C 1
ATOM 680 O O . LYS A 1 91 ? 0.079 0.851 -16.630 1.00 96.31 91 LYS A O 1
ATOM 685 N N . SER A 1 92 ? -0.655 -0.010 -18.571 1.00 83.69 92 SER A N 1
ATOM 686 C CA . SER A 1 92 ? -0.549 1.174 -19.445 1.00 83.69 92 SER A CA 1
ATOM 687 C C . SER A 1 92 ? -1.175 2.498 -18.964 1.00 83.69 92 SER A C 1
ATOM 689 O O . SER A 1 92 ? -0.972 3.508 -19.626 1.00 83.69 92 SER A O 1
ATOM 691 N N . ALA A 1 93 ? -1.925 2.534 -17.861 1.00 93.25 93 ALA A N 1
ATOM 692 C CA . ALA A 1 93 ? -2.533 3.761 -17.324 1.00 93.25 93 ALA A CA 1
ATOM 693 C C . ALA A 1 93 ? -1.957 4.191 -15.962 1.00 93.25 93 ALA A C 1
ATOM 695 O O . ALA A 1 93 ? -2.379 5.199 -15.397 1.00 93.25 93 ALA A O 1
ATOM 696 N N . VAL A 1 94 ? -0.984 3.440 -15.444 1.00 98.38 94 VAL A N 1
ATOM 697 C CA . VAL A 1 94 ? -0.373 3.704 -14.143 1.00 98.38 94 VAL A CA 1
ATOM 698 C C . VAL A 1 94 ? 0.665 4.814 -14.250 1.00 98.38 94 VAL A C 1
ATOM 700 O O . VAL A 1 94 ? 1.442 4.866 -15.208 1.00 98.38 94 VAL A O 1
ATOM 703 N N . LYS A 1 95 ? 0.704 5.677 -13.233 1.00 98.62 95 LYS A N 1
ATOM 704 C CA . LYS A 1 95 ? 1.751 6.684 -13.043 1.00 98.62 95 LYS A CA 1
ATOM 705 C C . LYS A 1 95 ? 2.522 6.381 -11.764 1.00 98.62 95 LYS A C 1
ATOM 707 O O . LYS A 1 95 ? 1.922 6.286 -10.699 1.00 98.62 95 LYS A O 1
ATOM 712 N N . ILE A 1 96 ? 3.836 6.254 -11.875 1.00 98.44 96 ILE A N 1
ATOM 713 C CA . ILE A 1 96 ? 4.760 6.118 -10.750 1.00 98.44 96 ILE A CA 1
ATOM 714 C C . ILE A 1 96 ? 5.680 7.336 -10.788 1.00 98.44 96 ILE A C 1
ATOM 716 O O . ILE A 1 96 ? 6.280 7.620 -11.825 1.00 98.44 96 ILE A O 1
ATOM 720 N N . LYS A 1 97 ? 5.726 8.095 -9.695 1.00 97.81 97 LYS A N 1
ATOM 721 C CA . LYS A 1 97 ? 6.348 9.421 -9.632 1.00 97.81 97 LYS A CA 1
ATOM 722 C C . LYS A 1 97 ? 7.208 9.611 -8.390 1.00 97.81 97 LYS A C 1
ATOM 724 O O . LYS A 1 97 ? 6.996 8.923 -7.385 1.00 97.81 97 LYS A O 1
ATOM 729 N N . GLY A 1 98 ? 8.123 10.578 -8.470 1.00 94.50 98 GLY A N 1
ATOM 730 C CA . GLY A 1 98 ? 9.049 10.894 -7.389 1.00 94.50 98 GLY A CA 1
ATOM 731 C C . GLY A 1 98 ? 9.933 9.699 -7.054 1.00 94.50 98 GLY A C 1
ATOM 732 O O . GLY A 1 98 ? 10.126 8.802 -7.883 1.00 94.50 98 GLY A O 1
ATOM 733 N N . ALA A 1 99 ? 10.388 9.626 -5.809 1.00 91.62 99 ALA A N 1
ATOM 734 C CA . ALA A 1 99 ? 11.273 8.570 -5.317 1.00 91.62 99 ALA A CA 1
ATOM 735 C C . ALA A 1 99 ? 10.545 7.229 -5.064 1.00 91.62 99 ALA A C 1
ATOM 737 O O . ALA A 1 99 ? 10.932 6.442 -4.196 1.00 91.62 99 ALA A O 1
ATOM 738 N N . SER A 1 100 ? 9.457 6.959 -5.795 1.00 95.94 100 SER A N 1
ATOM 739 C CA . SER A 1 100 ? 8.659 5.744 -5.634 1.00 95.94 100 SER A CA 1
ATOM 740 C C . SER A 1 100 ? 9.442 4.492 -6.014 1.00 95.94 100 SER A C 1
ATOM 742 O O . SER A 1 100 ? 10.054 4.413 -7.083 1.00 95.94 100 SER A O 1
ATOM 744 N N . LYS A 1 101 ? 9.329 3.457 -5.179 1.00 93.12 101 LYS A N 1
ATOM 745 C CA . LYS A 1 101 ? 9.981 2.163 -5.386 1.00 93.12 101 LYS A CA 1
ATOM 746 C C . LYS A 1 101 ? 8.964 1.037 -5.327 1.00 93.12 101 LYS A C 1
ATOM 748 O O . LYS A 1 101 ? 8.265 0.868 -4.333 1.00 93.12 101 LYS A O 1
ATOM 753 N N . VAL A 1 102 ? 8.919 0.227 -6.376 1.00 95.94 102 VAL A N 1
ATOM 754 C CA . VAL A 1 102 ? 8.041 -0.942 -6.470 1.00 95.94 102 VAL A CA 1
ATOM 755 C C . VAL A 1 102 ? 8.900 -2.187 -6.645 1.00 95.94 102 VAL A C 1
ATOM 757 O O . VAL A 1 102 ? 9.724 -2.237 -7.550 1.00 95.94 102 VAL A O 1
ATOM 760 N N . SER A 1 103 ? 8.757 -3.194 -5.786 1.00 92.00 103 SER A N 1
ATOM 761 C CA . SER A 1 103 ? 9.592 -4.405 -5.851 1.00 92.00 103 SER A CA 1
ATOM 762 C C . SER A 1 103 ? 8.868 -5.667 -5.382 1.00 92.00 103 SER A C 1
ATOM 764 O O . SER A 1 103 ? 7.865 -5.595 -4.685 1.00 92.00 103 SER A O 1
ATOM 766 N N . GLY A 1 104 ? 9.384 -6.847 -5.729 1.00 87.62 104 GLY A N 1
ATOM 767 C CA . GLY A 1 104 ? 8.714 -8.120 -5.441 1.00 87.62 104 GLY A CA 1
ATOM 768 C C . GLY A 1 104 ? 7.695 -8.486 -6.520 1.00 87.62 104 GLY A C 1
ATOM 769 O O . GLY A 1 104 ? 7.994 -8.349 -7.705 1.00 87.62 104 GLY A O 1
ATOM 770 N N . ASP A 1 105 ? 6.516 -8.943 -6.100 1.00 91.38 105 ASP A N 1
ATOM 771 C CA . ASP A 1 105 ? 5.424 -9.429 -6.953 1.00 91.38 105 ASP A CA 1
ATOM 772 C C . ASP A 1 105 ? 4.229 -8.457 -6.887 1.00 91.38 105 ASP A C 1
ATOM 774 O O . ASP A 1 105 ? 3.079 -8.846 -6.675 1.00 91.38 105 ASP A O 1
ATOM 778 N N . VAL A 1 106 ? 4.508 -7.156 -7.018 1.00 96.88 106 VAL A N 1
ATOM 779 C CA . VAL A 1 106 ? 3.493 -6.099 -6.909 1.00 96.88 106 VAL A CA 1
ATOM 780 C C . VAL A 1 106 ? 2.721 -5.945 -8.215 1.00 96.88 106 VAL A C 1
ATOM 782 O O . VAL A 1 106 ? 3.299 -5.929 -9.303 1.00 96.88 106 VAL A O 1
ATOM 785 N N . ARG A 1 107 ? 1.404 -5.759 -8.118 1.00 98.31 107 ARG A N 1
ATOM 786 C CA . ARG A 1 107 ? 0.526 -5.501 -9.266 1.00 98.31 107 ARG A CA 1
ATOM 787 C C . ARG A 1 107 ? -0.093 -4.117 -9.149 1.00 98.31 107 ARG A C 1
ATOM 789 O O . ARG A 1 107 ? -0.880 -3.873 -8.242 1.00 98.31 107 ARG A O 1
ATOM 796 N N . VAL A 1 108 ? 0.222 -3.231 -10.092 1.00 98.38 108 VAL A N 1
ATOM 797 C CA . VAL A 1 108 ? -0.387 -1.895 -10.171 1.00 98.38 108 VAL A CA 1
ATOM 798 C C . VAL A 1 108 ? -1.188 -1.779 -11.464 1.00 98.38 108 VAL A C 1
ATOM 800 O O . VAL A 1 108 ? -0.666 -1.959 -12.570 1.00 98.38 108 VAL A O 1
ATOM 803 N N . LEU A 1 109 ? -2.485 -1.524 -11.314 1.00 97.25 109 LEU A N 1
ATOM 804 C CA . LEU A 1 109 ? -3.500 -1.649 -12.358 1.00 97.25 109 LEU A CA 1
ATOM 805 C C . LEU A 1 109 ? -4.422 -0.422 -12.396 1.00 97.25 109 LEU A C 1
ATOM 807 O O . LEU A 1 109 ? -4.492 0.358 -11.445 1.00 97.25 109 LEU A O 1
ATOM 811 N N . GLY A 1 110 ? -5.184 -0.284 -13.483 1.00 95.19 110 GLY A N 1
ATOM 812 C CA . GLY A 1 110 ? -6.125 0.822 -13.684 1.00 95.19 110 GLY A CA 1
ATOM 813 C C . GLY A 1 110 ? -5.449 2.195 -13.683 1.00 95.19 110 GLY A C 1
ATOM 814 O O . GLY A 1 110 ? -4.240 2.303 -13.894 1.00 95.19 110 GLY A O 1
ATOM 815 N N . ASN A 1 111 ? -6.232 3.239 -13.420 1.00 96.38 111 ASN A N 1
ATOM 816 C CA . ASN A 1 111 ? -5.757 4.626 -13.351 1.00 96.38 111 ASN A CA 1
ATOM 817 C C . ASN A 1 111 ? -5.084 4.919 -11.996 1.00 96.38 111 ASN A C 1
ATOM 819 O O . ASN A 1 111 ? -5.453 5.873 -11.317 1.00 96.38 111 ASN A O 1
ATOM 823 N N . SER A 1 112 ? -4.163 4.054 -11.562 1.00 98.44 112 SER A N 1
ATOM 824 C CA . SER A 1 112 ? -3.465 4.227 -10.283 1.00 98.44 112 SER A CA 1
ATOM 825 C C . SER A 1 112 ? -2.327 5.236 -10.383 1.00 98.44 112 SER A C 1
ATOM 827 O O . SER A 1 112 ? -1.630 5.314 -11.399 1.00 98.44 112 SER A O 1
ATOM 829 N N . GLU A 1 113 ? -2.097 5.952 -9.289 1.00 98.62 113 GLU A N 1
ATOM 830 C CA . GLU A 1 113 ? -1.003 6.905 -9.147 1.00 98.62 113 GLU A CA 1
ATOM 831 C C . GLU A 1 113 ? -0.235 6.638 -7.850 1.00 98.62 113 GLU A C 1
ATOM 833 O O . GLU A 1 113 ? -0.823 6.590 -6.772 1.00 98.62 113 GLU A O 1
ATOM 838 N N . ILE A 1 114 ? 1.074 6.431 -7.977 1.00 98.62 114 ILE A N 1
ATOM 839 C CA . ILE A 1 114 ? 1.998 6.109 -6.889 1.00 98.62 114 ILE A CA 1
ATOM 840 C C . ILE A 1 114 ? 3.033 7.233 -6.819 1.00 98.62 114 ILE A C 1
ATOM 842 O O . ILE A 1 114 ? 3.745 7.463 -7.797 1.00 98.62 114 ILE A O 1
ATOM 846 N N . ILE A 1 115 ? 3.088 7.950 -5.702 1.00 98.38 115 ILE A N 1
ATOM 847 C CA . ILE A 1 115 ? 3.934 9.135 -5.508 1.00 98.38 115 ILE A CA 1
ATOM 848 C C . ILE A 1 115 ? 4.728 8.948 -4.221 1.00 98.38 115 ILE A C 1
ATOM 850 O O . ILE A 1 115 ? 4.139 8.644 -3.183 1.00 98.38 115 ILE A O 1
ATOM 854 N N . ASP A 1 116 ? 6.052 9.083 -4.296 1.00 96.62 116 ASP A N 1
ATOM 855 C CA . ASP A 1 116 ? 6.979 8.945 -3.162 1.00 96.62 116 ASP A CA 1
ATOM 856 C C . ASP A 1 116 ? 6.667 7.751 -2.244 1.00 96.62 116 ASP A C 1
ATOM 858 O O . ASP A 1 116 ? 6.749 7.829 -1.022 1.00 96.62 116 ASP A O 1
ATOM 862 N N . SER A 1 117 ? 6.234 6.636 -2.837 1.00 96.62 117 SER A N 1
ATOM 863 C CA . SER A 1 117 ? 5.704 5.488 -2.101 1.00 96.62 117 SER A CA 1
ATOM 864 C C . SER A 1 117 ? 6.540 4.240 -2.336 1.00 96.62 117 SER A C 1
ATOM 866 O O . SER A 1 117 ? 7.099 4.020 -3.412 1.00 96.62 117 SER A O 1
ATOM 868 N N . ILE A 1 118 ? 6.587 3.383 -1.322 1.00 94.69 118 ILE A N 1
ATOM 869 C CA . ILE A 1 118 ? 7.315 2.120 -1.346 1.00 94.69 118 ILE A CA 1
ATOM 870 C C . ILE A 1 118 ? 6.302 0.987 -1.337 1.00 94.69 118 ILE A C 1
ATOM 872 O O . ILE A 1 118 ? 5.588 0.794 -0.355 1.00 94.69 118 ILE A O 1
ATOM 876 N N . LEU A 1 119 ? 6.259 0.223 -2.422 1.00 95.75 119 LEU A N 1
ATOM 877 C CA . LEU A 1 119 ? 5.419 -0.960 -2.558 1.00 95.75 119 LEU A CA 1
ATOM 878 C C . LEU A 1 119 ? 6.316 -2.197 -2.637 1.00 95.75 119 LEU A C 1
ATOM 880 O O . LEU A 1 119 ? 7.241 -2.263 -3.453 1.00 95.75 119 LEU A O 1
ATOM 884 N N . SER A 1 120 ? 6.041 -3.198 -1.804 1.00 90.50 120 SER A N 1
ATOM 885 C CA . SER A 1 120 ? 6.790 -4.456 -1.826 1.00 90.50 120 SER A CA 1
ATOM 886 C C . SER A 1 120 ? 5.956 -5.683 -1.464 1.00 90.50 120 SER A C 1
ATOM 888 O O . SER A 1 120 ? 4.823 -5.580 -0.994 1.00 90.50 120 SER A O 1
ATOM 890 N N . GLY A 1 121 ? 6.515 -6.874 -1.688 1.00 87.31 121 GLY A N 1
ATOM 891 C CA . GLY A 1 121 ? 5.833 -8.133 -1.393 1.00 87.31 121 GLY A CA 1
ATOM 892 C C . GLY A 1 121 ? 4.852 -8.534 -2.488 1.00 87.31 121 GLY A C 1
ATOM 893 O O . GLY A 1 121 ? 5.194 -8.460 -3.662 1.00 87.31 121 GLY A O 1
ATOM 894 N N . VAL A 1 122 ? 3.667 -8.995 -2.096 1.00 89.62 122 VAL A N 1
ATOM 895 C CA . VAL A 1 122 ? 2.588 -9.455 -2.987 1.00 89.62 122 VAL A CA 1
ATOM 896 C C . VAL A 1 122 ? 1.440 -8.441 -2.929 1.00 89.62 122 VAL A C 1
ATOM 898 O O . VAL A 1 122 ? 0.292 -8.786 -2.661 1.00 89.62 122 VAL A O 1
ATOM 901 N N . SER A 1 123 ? 1.773 -7.159 -3.087 1.00 92.62 123 SER A N 1
ATOM 902 C CA . SER A 1 123 ? 0.803 -6.070 -2.941 1.00 92.62 123 SER A CA 1
ATOM 903 C C . SER A 1 123 ? 0.016 -5.828 -4.231 1.00 92.62 123 SER A C 1
ATOM 905 O O . SER A 1 123 ? 0.555 -5.959 -5.334 1.00 92.62 123 SER A O 1
ATOM 907 N N . GLU A 1 124 ? -1.240 -5.399 -4.105 1.00 97.94 124 GLU A N 1
ATOM 908 C CA . GLU A 1 124 ? -2.085 -5.028 -5.244 1.00 97.94 124 GLU A CA 1
ATOM 909 C C . GLU A 1 124 ? -2.664 -3.617 -5.102 1.00 97.94 124 GLU A C 1
ATOM 911 O O . GLU A 1 124 ? -3.263 -3.257 -4.090 1.00 97.94 124 GLU A O 1
ATOM 916 N N . VAL A 1 125 ? -2.534 -2.816 -6.158 1.00 98.56 125 VAL A N 1
ATOM 917 C CA . VAL A 1 125 ? -3.102 -1.469 -6.230 1.00 98.56 125 VAL A CA 1
ATOM 918 C C . VAL A 1 125 ? -3.899 -1.320 -7.517 1.00 98.56 125 VAL A C 1
ATOM 920 O O . VAL A 1 125 ? -3.384 -1.554 -8.611 1.00 98.56 125 VAL A O 1
ATOM 923 N N . HIS A 1 126 ? -5.162 -0.916 -7.402 1.00 98.31 126 HIS A N 1
ATOM 924 C CA . HIS A 1 126 ? -6.046 -0.771 -8.553 1.00 98.31 126 HIS A CA 1
ATOM 925 C C . HIS A 1 126 ? -6.926 0.477 -8.452 1.00 98.31 126 HIS A C 1
ATOM 927 O O . HIS A 1 126 ? -7.770 0.582 -7.563 1.00 98.31 126 HIS A O 1
ATOM 933 N N . SER A 1 127 ? -6.768 1.385 -9.418 1.00 98.31 127 SER A N 1
ATOM 934 C CA . SER A 1 127 ? -7.501 2.654 -9.514 1.00 98.31 127 SER A CA 1
ATOM 935 C C . SER A 1 127 ? -7.436 3.457 -8.213 1.00 98.31 127 SER A C 1
ATOM 937 O O . SER A 1 127 ? -8.444 3.988 -7.758 1.00 98.31 127 SER A O 1
ATOM 939 N N . SER A 1 128 ? -6.254 3.490 -7.599 1.00 98.69 128 SER A N 1
ATOM 940 C CA . SER A 1 128 ? -6.015 4.120 -6.299 1.00 98.69 128 SER A CA 1
ATOM 941 C C . SER A 1 128 ? -4.880 5.135 -6.384 1.00 98.69 128 SER A C 1
ATOM 943 O O . SER A 1 128 ? -3.986 5.007 -7.223 1.00 98.69 128 SER A O 1
ATOM 945 N N . THR A 1 129 ? -4.884 6.102 -5.471 1.00 98.69 129 THR A N 1
ATOM 946 C CA . THR A 1 129 ? -3.785 7.058 -5.298 1.00 98.69 129 THR A CA 1
ATOM 947 C C . THR A 1 129 ? -3.066 6.767 -3.990 1.00 98.69 129 THR A C 1
ATOM 949 O O . THR A 1 129 ? -3.696 6.799 -2.930 1.00 98.69 129 THR A O 1
ATOM 952 N N . LEU A 1 130 ? -1.765 6.490 -4.073 1.00 98.75 130 LEU A N 1
ATOM 953 C CA . LEU A 1 130 ? -0.874 6.313 -2.930 1.00 98.75 130 LEU A CA 1
ATOM 954 C C . LEU A 1 130 ? 0.179 7.428 -2.948 1.00 98.75 130 LEU A C 1
ATOM 956 O O . LEU A 1 130 ? 0.903 7.558 -3.934 1.00 98.75 130 LEU A O 1
ATOM 960 N N . SER A 1 131 ? 0.256 8.224 -1.883 1.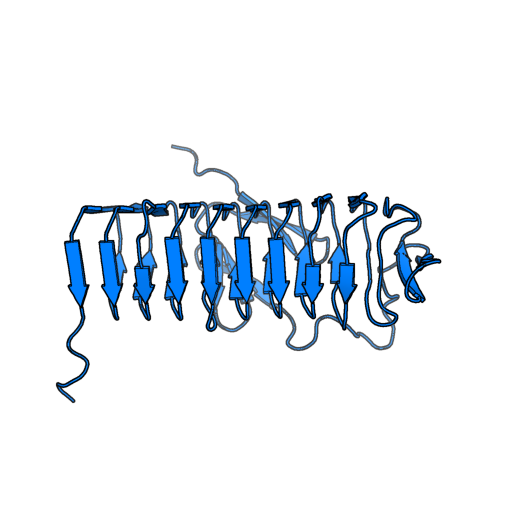00 98.50 131 SER A N 1
ATOM 961 C CA . SER A 1 131 ? 1.234 9.312 -1.737 1.00 98.50 131 SER A CA 1
ATOM 962 C C . SER A 1 131 ? 1.977 9.191 -0.414 1.00 98.50 131 SER A C 1
ATOM 964 O O . SER A 1 131 ? 1.331 9.197 0.628 1.00 98.50 131 SER A O 1
ATOM 966 N N . ASN A 1 132 ? 3.308 9.092 -0.426 1.00 97.19 132 ASN A N 1
ATOM 967 C CA . ASN A 1 132 ? 4.101 8.855 0.788 1.00 97.19 132 ASN A CA 1
ATOM 968 C C . ASN A 1 132 ? 3.600 7.634 1.594 1.00 97.19 132 ASN A C 1
ATOM 970 O O . ASN A 1 132 ? 3.356 7.696 2.801 1.00 97.19 132 ASN A O 1
ATOM 974 N N . VAL A 1 133 ? 3.361 6.519 0.896 1.00 97.62 133 VAL A N 1
ATOM 975 C CA . VAL A 1 133 ? 2.814 5.289 1.482 1.00 97.62 133 VAL A CA 1
ATOM 976 C C . VAL A 1 133 ? 3.869 4.200 1.542 1.00 97.62 133 VAL A C 1
ATOM 978 O O . VAL A 1 133 ? 4.545 3.916 0.552 1.00 97.62 133 VAL A O 1
ATOM 981 N N . LYS A 1 134 ? 3.947 3.514 2.682 1.00 95.75 134 LYS A N 1
ATOM 982 C CA . LYS A 1 134 ? 4.668 2.243 2.812 1.00 95.75 134 LYS A CA 1
ATOM 983 C C . LYS A 1 134 ? 3.660 1.104 2.733 1.00 95.75 134 LYS A C 1
ATOM 985 O O . LYS A 1 134 ? 2.865 0.923 3.646 1.00 95.75 134 LYS A O 1
ATOM 990 N N . MET A 1 135 ? 3.678 0.343 1.647 1.00 96.19 135 MET A N 1
ATOM 991 C CA . MET A 1 135 ? 2.759 -0.765 1.402 1.00 96.19 135 MET A CA 1
ATOM 992 C C . MET A 1 135 ? 3.548 -2.064 1.231 1.00 96.19 135 MET A C 1
ATOM 994 O O . MET A 1 135 ? 4.371 -2.200 0.326 1.00 96.19 135 MET A O 1
ATOM 998 N N . MET A 1 136 ? 3.354 -3.010 2.145 1.00 90.44 136 MET A N 1
ATOM 999 C CA . MET A 1 136 ? 4.157 -4.232 2.221 1.00 90.44 136 MET A CA 1
ATOM 1000 C C . MET A 1 136 ? 3.284 -5.445 2.540 1.00 90.44 136 MET A C 1
ATOM 1002 O O . MET A 1 136 ? 2.174 -5.316 3.059 1.00 90.44 136 MET A O 1
ATOM 1006 N N . GLY A 1 137 ? 3.804 -6.641 2.268 1.00 86.31 137 GLY A N 1
ATOM 1007 C CA . GLY A 1 137 ? 3.066 -7.888 2.477 1.00 86.31 137 GLY A CA 1
ATOM 1008 C C . GLY A 1 137 ? 2.088 -8.184 1.341 1.00 86.31 137 GLY A C 1
ATOM 1009 O O . GLY A 1 137 ? 2.396 -7.923 0.182 1.00 86.31 137 GLY A O 1
ATOM 1010 N N . ALA A 1 138 ? 0.946 -8.774 1.676 1.00 91.81 138 ALA A N 1
ATOM 1011 C CA . ALA A 1 138 ? -0.160 -9.076 0.768 1.00 91.81 138 ALA A CA 1
ATOM 1012 C C . ALA A 1 138 ? -1.241 -7.976 0.808 1.00 91.81 138 ALA A C 1
ATOM 1014 O O . ALA A 1 138 ? -2.437 -8.256 0.719 1.00 91.81 138 ALA A O 1
ATOM 1015 N N . SER A 1 139 ? -0.830 -6.723 1.021 1.00 94.81 139 SER A N 1
ATOM 1016 C CA . SER A 1 139 ? -1.756 -5.611 1.203 1.00 94.81 139 SER A CA 1
ATOM 1017 C C . SER A 1 139 ? -2.425 -5.218 -0.116 1.00 94.81 139 SER A C 1
ATOM 1019 O O . SER A 1 139 ? -1.900 -5.446 -1.207 1.00 94.81 139 SER A O 1
ATOM 1021 N N . THR A 1 140 ? -3.623 -4.639 -0.038 1.00 98.31 140 THR A N 1
ATOM 1022 C CA . THR A 1 140 ? -4.416 -4.258 -1.213 1.00 98.31 140 THR A CA 1
ATOM 1023 C C . THR A 1 140 ? -5.046 -2.876 -1.060 1.00 98.31 140 THR A C 1
ATOM 1025 O O . THR A 1 140 ? -5.648 -2.578 -0.031 1.00 98.31 140 THR A O 1
ATOM 1028 N N . ALA A 1 141 ? -4.992 -2.058 -2.114 1.00 98.44 141 ALA A N 1
ATOM 1029 C CA . ALA A 1 141 ? -5.689 -0.775 -2.197 1.00 98.44 141 ALA A CA 1
ATOM 1030 C C . ALA A 1 141 ? -6.488 -0.665 -3.506 1.00 98.44 141 ALA A C 1
ATOM 1032 O O . ALA A 1 141 ? -5.914 -0.547 -4.593 1.00 98.44 141 ALA A O 1
ATOM 1033 N N . ARG A 1 142 ? -7.824 -0.648 -3.424 1.00 98.62 142 ARG A N 1
ATOM 1034 C CA . ARG A 1 142 ? -8.715 -0.598 -4.596 1.00 98.62 142 ARG A CA 1
ATOM 1035 C C . ARG A 1 142 ? -9.697 0.565 -4.538 1.00 98.62 142 ARG A C 1
ATOM 1037 O O . ARG A 1 142 ? -10.525 0.607 -3.632 1.00 98.62 142 ARG A O 1
ATOM 1044 N N . ALA A 1 143 ? -9.692 1.416 -5.562 1.00 98.50 143 ALA A N 1
ATOM 1045 C CA . ALA A 1 143 ? -10.535 2.613 -5.618 1.00 98.50 143 ALA A CA 1
ATOM 1046 C C . ALA A 1 143 ? -10.375 3.494 -4.365 1.00 98.50 143 ALA A C 1
ATOM 1048 O O . ALA A 1 143 ? -11.353 4.033 -3.855 1.00 98.50 143 ALA A O 1
ATOM 1049 N N . SER A 1 144 ? -9.152 3.578 -3.841 1.00 98.62 144 SER A N 1
ATOM 1050 C CA . SER A 1 144 ? -8.854 4.157 -2.528 1.00 98.62 144 SER A CA 1
ATOM 1051 C C . SER A 1 144 ? -7.853 5.303 -2.638 1.00 98.62 144 SER A C 1
ATOM 1053 O O . SER A 1 144 ? -7.074 5.380 -3.591 1.00 98.62 144 SER A O 1
ATOM 1055 N N . ARG A 1 145 ? -7.835 6.173 -1.625 1.00 98.81 145 ARG A N 1
ATOM 1056 C CA . ARG A 1 145 ? -6.803 7.203 -1.461 1.00 98.81 145 ARG A CA 1
ATOM 1057 C C . ARG A 1 145 ? -6.082 6.993 -0.138 1.00 98.81 145 ARG A C 1
ATOM 1059 O O . ARG A 1 145 ? -6.705 7.055 0.917 1.00 98.81 145 ARG A O 1
ATOM 1066 N N . VAL A 1 146 ? -4.779 6.768 -0.197 1.00 98.81 146 VAL A N 1
ATOM 1067 C CA . VAL A 1 146 ? -3.935 6.555 0.983 1.00 98.81 146 VAL A CA 1
ATOM 1068 C C . VAL A 1 146 ? -2.801 7.565 0.908 1.00 98.81 146 VAL A C 1
ATOM 1070 O O . VAL A 1 146 ? -2.075 7.588 -0.083 1.00 98.81 146 VAL A O 1
ATOM 1073 N N . ASN A 1 147 ? -2.666 8.412 1.923 1.00 98.25 147 ASN A N 1
ATOM 1074 C CA . ASN A 1 147 ? -1.576 9.381 1.991 1.00 98.25 147 ASN A CA 1
ATOM 1075 C C . ASN A 1 147 ? -0.854 9.261 3.327 1.00 98.25 147 ASN A C 1
ATOM 1077 O O . ASN A 1 147 ? -1.507 9.034 4.345 1.00 98.25 147 ASN A O 1
ATOM 1081 N N . ASP A 1 148 ? 0.464 9.437 3.325 1.00 97.50 148 ASP A N 1
ATOM 1082 C CA . ASP A 1 148 ? 1.268 9.566 4.541 1.00 97.50 148 ASP A CA 1
ATOM 1083 C C . ASP A 1 148 ? 0.987 8.431 5.531 1.00 97.50 148 ASP A C 1
ATOM 1085 O O . ASP A 1 148 ? 0.659 8.683 6.679 1.00 97.50 148 ASP A O 1
ATOM 1089 N N . SER A 1 149 ? 0.952 7.181 5.069 1.00 98.12 149 SER A N 1
ATOM 1090 C CA . SER A 1 149 ? 0.418 6.061 5.860 1.00 98.12 149 SER A CA 1
ATOM 1091 C C . SER A 1 149 ? 1.121 4.745 5.546 1.00 98.12 149 SER A C 1
ATOM 1093 O O . SER A 1 149 ? 1.796 4.594 4.527 1.00 98.12 149 SER A O 1
ATOM 1095 N N . THR A 1 150 ? 0.945 3.764 6.427 1.00 97.00 150 THR A N 1
ATOM 1096 C CA . THR A 1 150 ? 1.590 2.453 6.326 1.00 97.00 150 THR A CA 1
ATOM 1097 C C . THR A 1 150 ? 0.551 1.331 6.271 1.00 97.00 150 THR A C 1
ATOM 1099 O O . THR A 1 150 ? -0.317 1.233 7.134 1.00 97.00 150 THR A O 1
ATOM 1102 N N . LEU A 1 151 ? 0.641 0.472 5.253 1.00 97.44 151 LEU A N 1
ATOM 1103 C CA . LEU A 1 151 ? -0.199 -0.707 5.038 1.00 97.44 151 LEU A CA 1
ATOM 1104 C C . LEU A 1 151 ? 0.670 -1.967 5.041 1.00 97.44 151 LEU A C 1
ATOM 1106 O O . LEU A 1 151 ? 1.559 -2.122 4.205 1.00 97.44 151 LEU A O 1
ATOM 1110 N N . LEU A 1 152 ? 0.411 -2.881 5.969 1.00 92.06 152 LEU A N 1
ATOM 1111 C CA . LEU A 1 152 ? 1.222 -4.081 6.182 1.00 92.06 152 LEU A CA 1
ATOM 1112 C C . LEU A 1 152 ? 0.359 -5.339 6.212 1.00 92.06 152 LEU A C 1
ATOM 1114 O O . LEU A 1 152 ? -0.860 -5.274 6.381 1.00 92.06 152 LEU A O 1
ATOM 1118 N N . GLY A 1 153 ? 1.008 -6.497 6.097 1.00 89.88 153 GLY A N 1
ATOM 1119 C CA . GLY A 1 153 ? 0.339 -7.793 6.193 1.00 89.88 153 GLY A CA 1
ATOM 1120 C C . GLY A 1 153 ? -0.665 -7.998 5.061 1.00 89.88 153 GLY A C 1
ATOM 1121 O O . GLY A 1 153 ? -0.352 -7.727 3.907 1.00 89.88 153 GLY A O 1
ATOM 1122 N N . ALA A 1 154 ? -1.857 -8.477 5.398 1.00 94.00 154 ALA A N 1
ATOM 1123 C CA . ALA A 1 154 ? -2.980 -8.685 4.487 1.00 94.00 154 ALA A CA 1
ATOM 1124 C C . ALA A 1 154 ? -4.010 -7.539 4.565 1.00 94.00 154 ALA A C 1
ATOM 1126 O O . ALA A 1 154 ? -5.199 -7.748 4.320 1.00 94.00 154 ALA A O 1
ATOM 1127 N N . SER A 1 155 ? -3.573 -6.329 4.934 1.00 96.50 155 SER A N 1
ATOM 1128 C CA . SER A 1 155 ? -4.461 -5.169 5.037 1.00 96.50 155 SER A CA 1
ATOM 1129 C C . SER A 1 155 ? -5.097 -4.819 3.691 1.00 96.50 155 SER A C 1
ATOM 1131 O O . SER A 1 155 ? -4.446 -4.804 2.645 1.00 96.50 155 SER A O 1
ATOM 1133 N N . LYS A 1 156 ? -6.394 -4.522 3.708 1.00 98.62 156 LYS A N 1
ATOM 1134 C CA . LYS A 1 156 ? -7.205 -4.305 2.514 1.00 98.62 156 LYS A CA 1
ATOM 1135 C C . LYS A 1 156 ? -8.021 -3.030 2.655 1.00 98.62 156 LYS A C 1
ATOM 1137 O O . LYS A 1 156 ? -8.853 -2.914 3.548 1.00 98.62 156 LYS A O 1
ATOM 1142 N N . VAL A 1 157 ? -7.824 -2.097 1.730 1.00 98.75 157 VAL A N 1
ATOM 1143 C CA . VAL A 1 157 ? -8.539 -0.818 1.680 1.00 98.75 157 VAL A CA 1
ATOM 1144 C C . VAL A 1 157 ? -9.318 -0.734 0.375 1.00 98.75 157 VAL A C 1
ATOM 1146 O O . VAL A 1 157 ? -8.733 -0.644 -0.708 1.00 98.75 157 VAL A O 1
ATOM 1149 N N . VAL A 1 158 ? -10.645 -0.738 0.458 1.00 98.69 158 VAL A N 1
ATOM 1150 C CA . VAL A 1 158 ? -11.541 -0.658 -0.701 1.00 98.69 158 VAL A CA 1
ATOM 1151 C C . VAL A 1 158 ? -12.452 0.545 -0.559 1.00 98.69 158 VAL A C 1
ATOM 1153 O O . VAL A 1 158 ? -13.176 0.642 0.427 1.00 98.69 158 VAL A O 1
ATOM 1156 N N . GLN A 1 159 ? -12.443 1.450 -1.542 1.00 98.50 159 GLN A N 1
ATOM 1157 C CA . GLN A 1 159 ? -13.233 2.690 -1.475 1.00 98.50 159 GLN A CA 1
ATOM 1158 C C . GLN A 1 159 ? -12.961 3.477 -0.181 1.00 98.50 159 GLN A C 1
ATOM 1160 O O . GLN A 1 159 ? -13.836 4.151 0.349 1.00 98.50 159 GLN A O 1
ATOM 1165 N N . GLY A 1 160 ? -11.755 3.333 0.370 1.00 98.31 160 GLY A N 1
ATOM 1166 C CA . GLY A 1 160 ? -11.380 3.896 1.658 1.00 98.31 160 GLY A CA 1
ATOM 1167 C C . GLY A 1 160 ? -10.465 5.101 1.507 1.00 98.31 160 GLY A C 1
ATOM 1168 O O . GLY A 1 160 ? -9.756 5.246 0.502 1.00 98.31 160 GLY A O 1
ATOM 1169 N N . LYS A 1 161 ? -10.453 5.939 2.543 1.00 98.75 161 LYS A N 1
ATOM 1170 C CA . LYS A 1 161 ? -9.487 7.025 2.688 1.00 98.75 161 LYS A CA 1
ATOM 1171 C C . LYS A 1 161 ? -8.660 6.815 3.947 1.00 98.75 161 LYS A C 1
ATOM 1173 O O . LYS A 1 161 ? -9.219 6.689 5.029 1.00 98.75 161 LYS A O 1
ATOM 1178 N N . ILE A 1 162 ? -7.344 6.774 3.796 1.00 98.81 162 ILE A N 1
ATOM 1179 C CA . ILE A 1 162 ? -6.404 6.581 4.902 1.00 98.81 162 ILE A CA 1
ATOM 1180 C C . ILE A 1 162 ? -5.409 7.743 4.883 1.00 98.81 162 ILE A C 1
ATOM 1182 O O . ILE A 1 162 ? -4.840 8.032 3.826 1.00 98.81 162 ILE A O 1
ATOM 1186 N N . SER A 1 163 ? -5.230 8.439 6.003 1.00 98.62 163 SER A N 1
ATOM 1187 C CA . SER A 1 163 ? -4.340 9.604 6.068 1.00 98.62 163 SER A CA 1
ATOM 1188 C C . SER A 1 163 ? -3.674 9.817 7.425 1.00 98.62 163 SER A C 1
ATOM 1190 O O . SER A 1 163 ? -3.986 9.148 8.413 1.00 98.62 163 SER A O 1
ATOM 1192 N N . ASP A 1 164 ? -2.763 10.790 7.449 1.00 97.31 164 ASP A N 1
ATOM 1193 C CA . ASP A 1 164 ? -2.197 11.401 8.652 1.00 97.31 164 ASP A CA 1
ATOM 1194 C C . ASP A 1 164 ? -1.423 10.420 9.534 1.00 97.31 164 ASP A C 1
ATOM 1196 O O . ASP A 1 164 ? -1.686 10.302 10.720 1.00 97.31 164 ASP A O 1
ATOM 1200 N N . GLN A 1 165 ? -0.453 9.706 8.961 1.00 95.81 165 GLN A N 1
ATOM 1201 C CA . GLN A 1 165 ? 0.392 8.726 9.663 1.00 95.81 165 GLN A CA 1
ATOM 1202 C C . GLN A 1 165 ? -0.380 7.510 10.195 1.00 95.81 165 GLN A C 1
ATOM 1204 O O . GLN A 1 165 ? 0.034 6.865 11.159 1.00 95.81 165 GLN A O 1
ATOM 1209 N N . SER A 1 166 ? -1.492 7.152 9.548 1.00 98.31 166 SER A N 1
ATOM 1210 C CA . SER A 1 166 ? -2.240 5.950 9.916 1.00 98.31 166 SER A CA 1
ATOM 1211 C C . SER A 1 166 ? -1.460 4.675 9.591 1.00 98.31 166 SER A C 1
ATOM 1213 O O . SER A 1 166 ? -0.771 4.580 8.572 1.00 98.31 166 SER A O 1
ATOM 1215 N N . THR A 1 167 ? -1.615 3.658 10.437 1.00 97.94 167 THR A N 1
ATOM 1216 C CA . THR A 1 167 ? -0.993 2.341 10.253 1.00 97.94 167 THR A CA 1
ATOM 1217 C C . THR A 1 167 ? -2.050 1.250 10.281 1.00 97.94 167 THR A C 1
ATOM 1219 O O . THR A 1 167 ? -2.764 1.110 11.271 1.00 97.94 167 THR A O 1
ATOM 1222 N N . LEU A 1 168 ? -2.132 0.460 9.206 1.00 98.06 168 LEU A N 1
ATOM 1223 C CA . LEU A 1 168 ? -2.940 -0.757 9.143 1.00 98.06 168 LEU A CA 1
ATOM 1224 C C . LEU A 1 168 ? -2.021 -1.976 9.088 1.00 98.06 168 LEU A C 1
ATOM 1226 O O . LEU A 1 168 ? -1.187 -2.078 8.184 1.00 98.06 168 LEU A O 1
ATOM 1230 N N . SER A 1 169 ? -2.180 -2.920 10.011 1.00 94.19 169 SER A N 1
ATOM 1231 C CA . SER A 1 169 ? -1.348 -4.127 10.043 1.00 94.19 169 SER A CA 1
ATOM 1232 C C . SER A 1 169 ? -2.132 -5.394 10.391 1.00 94.19 169 SER A C 1
ATOM 1234 O O . SER A 1 169 ? -3.173 -5.352 11.036 1.00 94.19 169 SER A O 1
ATOM 1236 N N . GLY A 1 170 ? -1.661 -6.552 9.927 1.00 91.56 170 GLY A N 1
ATOM 1237 C CA . GLY A 1 170 ? -2.408 -7.809 10.037 1.00 91.56 170 GLY A CA 1
ATOM 1238 C C . GLY A 1 170 ? -3.459 -7.960 8.932 1.00 91.56 170 GLY A C 1
ATOM 1239 O O . GLY A 1 170 ? -3.174 -7.684 7.770 1.00 91.56 170 GLY A O 1
ATOM 1240 N N . SER A 1 171 ? -4.661 -8.419 9.283 1.00 94.88 171 SER A N 1
ATOM 1241 C CA . SER A 1 171 ? -5.776 -8.709 8.363 1.00 94.88 171 SER A CA 1
ATOM 1242 C C . SER A 1 171 ? -6.880 -7.645 8.438 1.00 94.88 171 SER A C 1
ATOM 1244 O O . SER A 1 171 ? -8.066 -7.966 8.486 1.00 94.88 171 SER A O 1
ATOM 1246 N N . VAL A 1 172 ? -6.492 -6.369 8.500 1.00 97.88 172 VAL A N 1
ATOM 1247 C CA . VAL A 1 172 ? -7.434 -5.246 8.606 1.00 97.88 172 VAL A CA 1
ATOM 1248 C C . VAL A 1 172 ? -8.157 -5.013 7.284 1.00 97.88 172 VAL A C 1
ATOM 1250 O O . VAL A 1 172 ? -7.514 -4.827 6.254 1.00 97.88 172 VAL A O 1
ATOM 1253 N N . GLU A 1 173 ? -9.485 -4.935 7.317 1.00 98.56 173 GLU A N 1
ATOM 1254 C CA . GLU A 1 173 ? -10.305 -4.548 6.170 1.00 98.56 173 GLU A CA 1
ATOM 1255 C C . GLU A 1 173 ? -11.003 -3.209 6.417 1.00 98.56 173 GLU A C 1
ATOM 1257 O O . GLU A 1 173 ? -11.778 -3.049 7.359 1.00 98.56 173 GLU A O 1
ATOM 1262 N N . VAL A 1 174 ? -10.749 -2.251 5.527 1.00 98.62 174 VAL A N 1
ATOM 1263 C CA . VAL A 1 174 ? -11.394 -0.938 5.499 1.00 98.62 174 VAL A CA 1
ATOM 1264 C C . VAL A 1 174 ? -12.210 -0.838 4.225 1.00 98.62 174 VAL A C 1
ATOM 1266 O O . VAL A 1 174 ? -11.663 -0.913 3.123 1.00 98.62 174 VAL A O 1
ATOM 1269 N N . ASN A 1 175 ? -13.520 -0.666 4.363 1.00 98.50 175 ASN A N 1
ATOM 1270 C CA . ASN A 1 175 ? -14.429 -0.590 3.227 1.00 98.50 175 ASN A CA 1
ATOM 1271 C C . ASN A 1 175 ? -15.325 0.640 3.327 1.00 98.50 175 ASN A C 1
ATOM 1273 O O . ASN A 1 175 ? -16.082 0.774 4.292 1.00 98.50 175 ASN A O 1
ATOM 1277 N N . ASN A 1 176 ? -15.256 1.518 2.323 1.00 98.25 176 ASN A N 1
ATOM 1278 C CA . ASN A 1 176 ? -16.100 2.708 2.244 1.00 98.25 176 ASN A CA 1
ATOM 1279 C C . ASN A 1 176 ? -16.076 3.493 3.569 1.00 98.25 176 ASN A C 1
ATOM 1281 O O . ASN A 1 176 ? -17.109 3.707 4.195 1.00 98.25 176 ASN A O 1
ATOM 1285 N N . SER A 1 177 ? -14.877 3.744 4.094 1.00 98.62 177 SER A N 1
ATOM 1286 C CA . SER A 1 177 ? -14.642 4.290 5.436 1.00 98.62 177 SER A CA 1
ATOM 1287 C C . SER A 1 177 ? -13.341 5.090 5.468 1.00 98.62 177 SER A C 1
ATOM 1289 O O . SER A 1 177 ? -12.500 4.964 4.570 1.00 98.62 177 SER A O 1
ATOM 1291 N N . GLU A 1 178 ? -13.182 5.909 6.503 1.00 98.62 178 GLU A N 1
ATOM 1292 C CA . GLU A 1 178 ? -12.053 6.821 6.659 1.00 98.62 178 GLU A CA 1
ATOM 1293 C C . GLU A 1 178 ? -11.266 6.531 7.943 1.00 98.62 178 GLU A C 1
ATOM 1295 O O . GLU A 1 178 ? -11.847 6.351 9.015 1.00 98.62 178 GLU A O 1
ATOM 1300 N N . ILE A 1 179 ? -9.937 6.490 7.824 1.00 98.62 179 ILE A N 1
ATOM 1301 C CA . ILE A 1 179 ? -9.004 6.324 8.942 1.00 98.62 179 ILE A CA 1
ATOM 1302 C C . ILE A 1 179 ? -7.973 7.448 8.900 1.00 98.62 179 ILE A C 1
ATOM 1304 O O . ILE A 1 179 ? -7.326 7.669 7.878 1.00 98.62 179 ILE A O 1
ATOM 1308 N N . ILE A 1 180 ? -7.832 8.158 10.013 1.00 98.62 180 ILE A N 1
ATOM 1309 C CA . ILE A 1 180 ? -7.009 9.362 10.144 1.00 98.62 180 ILE A CA 1
ATOM 1310 C C . ILE A 1 180 ? -6.202 9.259 11.437 1.00 98.62 180 ILE A C 1
ATOM 1312 O O . ILE A 1 180 ? -6.786 9.025 12.498 1.00 98.62 180 ILE A O 1
ATOM 1316 N N . GLY A 1 181 ? -4.880 9.434 11.387 1.00 97.12 181 GLY A N 1
ATOM 1317 C CA . GLY A 1 181 ? -4.047 9.459 12.597 1.00 97.12 181 GLY A CA 1
ATOM 1318 C C . GLY A 1 181 ? -4.179 8.233 13.492 1.00 97.12 181 GLY A C 1
ATOM 1319 O O . GLY A 1 181 ? -4.050 8.357 14.703 1.00 97.12 181 GLY A O 1
ATOM 1320 N N . SER A 1 182 ? -4.528 7.070 12.936 1.00 98.06 182 SER A N 1
ATOM 1321 C CA . SER A 1 182 ? -4.947 5.917 13.738 1.00 98.06 182 SER A CA 1
ATOM 1322 C C . SER A 1 182 ? -4.111 4.679 13.458 1.00 98.06 182 SER A C 1
ATOM 1324 O O . SER A 1 182 ? -3.671 4.436 12.334 1.00 98.06 182 SER A O 1
ATOM 1326 N N . THR A 1 183 ? -3.949 3.856 14.488 1.00 97.25 183 THR A N 1
ATOM 1327 C CA . THR A 1 183 ? -3.351 2.527 14.371 1.00 97.25 183 THR A CA 1
ATOM 1328 C C . THR A 1 183 ? -4.455 1.489 14.456 1.00 97.25 183 THR A C 1
ATOM 1330 O O . THR A 1 183 ? -5.178 1.419 15.447 1.00 97.25 183 THR A O 1
ATOM 1333 N N . VAL A 1 184 ? -4.593 0.675 13.415 1.00 97.50 184 VAL A N 1
ATOM 1334 C CA . VAL A 1 184 ? -5.519 -0.455 13.394 1.00 97.50 184 VAL A CA 1
ATOM 1335 C C . VAL A 1 184 ? -4.732 -1.716 13.098 1.00 97.50 184 VAL A C 1
ATOM 1337 O O . VAL A 1 184 ? -4.039 -1.803 12.085 1.00 97.50 184 VAL A O 1
ATOM 1340 N N . SER A 1 185 ? -4.862 -2.708 13.964 1.00 95.25 185 SER A N 1
ATOM 1341 C CA . SER A 1 185 ? -4.127 -3.954 13.848 1.00 95.25 185 SER A CA 1
ATOM 1342 C C . SER A 1 185 ? -5.004 -5.184 14.103 1.00 95.25 185 SER A C 1
ATOM 1344 O O . SER A 1 185 ? -6.172 -5.087 14.502 1.00 95.25 185 SER A O 1
ATOM 1346 N N . GLY A 1 186 ? -4.452 -6.364 13.819 1.00 91.88 186 GLY A N 1
ATOM 1347 C CA . GLY A 1 186 ? -5.134 -7.645 13.983 1.00 91.88 186 GLY A CA 1
ATOM 1348 C C . GLY A 1 186 ? -6.149 -7.951 12.875 1.00 91.88 186 GLY A C 1
ATOM 1349 O O . GLY A 1 186 ? -5.910 -7.689 11.698 1.00 91.88 186 GLY A O 1
ATOM 1350 N N . ALA A 1 187 ? -7.273 -8.561 13.244 1.00 94.56 187 ALA A N 1
ATOM 1351 C CA . ALA A 1 187 ? -8.364 -8.964 12.356 1.00 94.56 187 ALA A CA 1
ATOM 1352 C C . ALA A 1 187 ? -9.551 -7.991 12.478 1.00 94.56 187 ALA A C 1
ATOM 1354 O O . ALA A 1 187 ? -10.653 -8.375 12.878 1.00 94.56 187 ALA A O 1
ATOM 1355 N N . SER A 1 188 ? -9.304 -6.713 12.186 1.00 95.75 188 SER A N 1
ATOM 1356 C CA . SER A 1 188 ? -10.300 -5.648 12.345 1.00 95.75 188 SER A CA 1
ATOM 1357 C C . SER A 1 188 ? -11.050 -5.341 11.046 1.00 95.75 188 SER A C 1
ATOM 1359 O O . SER A 1 188 ? -10.472 -5.346 9.963 1.00 95.75 188 SER A O 1
ATOM 1361 N N . LEU A 1 189 ? -12.340 -5.030 11.161 1.00 97.94 189 LEU A N 1
ATOM 1362 C CA . LEU A 1 189 ? -13.220 -4.634 10.064 1.00 97.94 189 LEU A CA 1
ATOM 1363 C C . LEU A 1 189 ? -13.790 -3.245 10.350 1.00 97.94 189 LEU A C 1
ATOM 1365 O O . LEU A 1 189 ? -14.513 -3.063 11.325 1.00 97.94 189 LEU A O 1
ATOM 1369 N N . ILE A 1 190 ? -13.510 -2.283 9.477 1.00 98.12 190 ILE A N 1
ATOM 1370 C CA . ILE A 1 190 ? -14.030 -0.916 9.541 1.00 98.12 190 ILE A CA 1
ATOM 1371 C C . ILE A 1 190 ? -14.819 -0.676 8.265 1.00 98.12 190 ILE A C 1
ATOM 1373 O O . ILE A 1 190 ? -14.254 -0.650 7.170 1.00 98.12 190 ILE A O 1
ATOM 1377 N N . ASN A 1 191 ? -16.138 -0.553 8.379 1.00 97.31 191 ASN A N 1
ATOM 1378 C CA . ASN A 1 191 ? -16.988 -0.478 7.201 1.00 97.31 191 ASN A CA 1
ATOM 1379 C C . ASN A 1 191 ? -18.171 0.482 7.337 1.00 97.31 191 ASN A C 1
ATOM 1381 O O . ASN A 1 191 ? -18.454 1.024 8.407 1.00 97.31 191 ASN A O 1
ATOM 1385 N N . ASN A 1 192 ? -18.889 0.648 6.225 1.00 95.50 192 ASN A N 1
ATOM 1386 C CA . ASN A 1 192 ? -20.155 1.368 6.151 1.00 95.50 192 ASN A CA 1
ATOM 1387 C C . ASN A 1 192 ? -20.028 2.815 6.644 1.00 95.50 192 ASN A C 1
ATOM 1389 O O . ASN A 1 192 ? -20.663 3.172 7.630 1.00 95.50 192 ASN A O 1
ATOM 1393 N N . ASN A 1 193 ? -19.233 3.644 5.968 1.00 96.19 193 ASN A N 1
ATOM 1394 C CA . ASN A 1 193 ? -19.026 5.061 6.290 1.00 96.19 193 ASN A CA 1
ATOM 1395 C C . ASN A 1 193 ? -18.507 5.306 7.717 1.00 96.19 193 ASN A C 1
ATOM 1397 O O . ASN A 1 193 ? -18.823 6.331 8.322 1.00 96.19 193 ASN A O 1
ATOM 1401 N N . SER A 1 194 ? -17.739 4.367 8.276 1.00 97.44 194 SER A N 1
ATOM 1402 C CA . SER A 1 194 ? -17.130 4.568 9.590 1.00 97.44 194 SER A CA 1
ATOM 1403 C C . SER A 1 194 ? -15.979 5.567 9.503 1.00 97.44 194 SER A C 1
ATOM 1405 O O . SER A 1 194 ? -15.283 5.645 8.488 1.00 97.44 194 SER A O 1
ATOM 1407 N N . ILE A 1 195 ? -15.769 6.310 10.585 1.00 97.62 195 ILE A N 1
ATOM 1408 C CA . ILE A 1 195 ? -14.672 7.267 10.725 1.00 97.62 195 ILE A CA 1
ATOM 1409 C C . ILE A 1 195 ? -13.886 6.895 11.978 1.00 97.62 195 ILE A C 1
ATOM 1411 O O . ILE A 1 195 ? -14.441 6.881 13.074 1.00 97.62 195 ILE A O 1
ATOM 1415 N N . VAL A 1 196 ? -12.598 6.604 11.818 1.00 97.69 196 VAL A N 1
ATOM 1416 C CA . VAL A 1 196 ? -11.682 6.297 12.922 1.00 97.69 196 VAL A CA 1
ATOM 1417 C C . VAL A 1 196 ? -10.573 7.343 12.932 1.00 97.69 196 VAL A C 1
ATOM 1419 O O . VAL A 1 196 ? -9.809 7.456 11.976 1.00 97.69 196 VAL A O 1
ATOM 1422 N N . LYS A 1 197 ? -10.516 8.140 13.994 1.00 97.75 197 LYS A N 1
ATOM 1423 C CA . LYS A 1 197 ? -9.595 9.263 14.172 1.00 97.75 197 LYS A CA 1
ATOM 1424 C C . LYS A 1 197 ? -8.772 9.070 15.431 1.00 97.75 197 LYS A C 1
ATOM 1426 O O . LYS A 1 197 ? -9.325 8.694 16.460 1.00 97.75 197 LYS A O 1
ATOM 1431 N N . ASN A 1 198 ? -7.472 9.348 15.370 1.00 96.56 198 ASN A N 1
ATOM 1432 C CA . ASN A 1 198 ? -6.583 9.371 16.539 1.00 96.56 198 ASN A CA 1
ATOM 1433 C C . ASN A 1 198 ? -6.740 8.154 17.471 1.00 96.56 198 ASN A C 1
ATOM 1435 O O . ASN A 1 198 ? -6.646 8.288 18.687 1.00 96.56 198 ASN A O 1
ATOM 1439 N N . SER A 1 199 ? -7.093 6.992 16.922 1.00 95.88 199 SER A N 1
ATOM 1440 C CA . SER A 1 199 ? -7.529 5.835 17.701 1.00 95.88 199 SER A CA 1
ATOM 1441 C C . SER A 1 199 ? -6.558 4.680 17.523 1.00 95.88 199 SER A C 1
ATOM 1443 O O . SER A 1 199 ? -5.956 4.505 16.463 1.00 95.88 199 SER A O 1
ATOM 1445 N N . THR A 1 200 ? -6.464 3.849 18.553 1.00 95.94 200 THR A N 1
ATOM 1446 C CA . THR A 1 200 ? -5.713 2.597 18.538 1.00 95.94 200 THR A CA 1
ATOM 1447 C C . THR A 1 200 ? -6.687 1.442 18.692 1.00 95.94 200 THR A C 1
ATOM 1449 O O . THR A 1 200 ? -7.302 1.261 19.743 1.00 95.94 200 THR A O 1
ATOM 1452 N N . LEU A 1 201 ? -6.830 0.663 17.625 1.00 95.31 201 LEU A N 1
ATOM 1453 C CA . LEU A 1 201 ? -7.692 -0.508 17.543 1.00 95.31 201 LEU A CA 1
ATOM 1454 C C . LEU A 1 201 ? -6.807 -1.745 17.366 1.00 95.31 201 LEU A C 1
ATOM 1456 O O . LEU A 1 201 ? -6.190 -1.898 16.318 1.00 95.31 201 LEU A O 1
ATOM 1460 N N . SER A 1 202 ? -6.748 -2.637 18.353 1.00 94.06 202 SER A N 1
ATOM 1461 C CA . SER A 1 202 ? -5.949 -3.868 18.270 1.00 94.06 202 SER A CA 1
ATOM 1462 C C . SER A 1 202 ? -6.779 -5.118 18.574 1.00 94.06 202 SER A C 1
ATOM 1464 O O . SER A 1 202 ? -7.520 -5.172 19.557 1.00 94.06 202 SER A O 1
ATOM 1466 N N . GLY A 1 203 ? -6.649 -6.147 17.735 1.00 91.00 203 GLY A N 1
ATOM 1467 C CA . GLY A 1 203 ? -7.344 -7.427 17.886 1.00 91.00 203 GLY A CA 1
ATOM 1468 C C . GLY A 1 203 ? -8.404 -7.653 16.810 1.00 91.00 203 GLY A C 1
ATOM 1469 O O . GLY A 1 203 ? -8.142 -7.448 15.630 1.00 91.00 203 GLY A O 1
ATOM 1470 N N . ALA A 1 204 ? -9.586 -8.130 17.196 1.00 93.56 204 ALA A N 1
ATOM 1471 C CA . ALA A 1 204 ? -10.710 -8.375 16.294 1.00 93.56 204 ALA A CA 1
ATOM 1472 C C . ALA A 1 204 ? -11.822 -7.353 16.555 1.00 93.56 204 ALA A C 1
ATOM 1474 O O . ALA A 1 204 ? -12.779 -7.615 17.291 1.00 93.56 204 ALA A O 1
ATOM 1475 N N . ILE A 1 205 ? -11.662 -6.158 15.986 1.00 94.75 205 ILE A N 1
ATOM 1476 C CA . ILE A 1 205 ? -12.572 -5.032 16.209 1.00 94.75 205 ILE A CA 1
ATOM 1477 C C . ILE A 1 205 ? -13.428 -4.810 14.971 1.00 94.75 205 ILE A C 1
ATOM 1479 O O . ILE A 1 205 ? -12.919 -4.657 13.867 1.00 94.75 205 ILE A O 1
ATOM 1483 N N . ASN A 1 206 ? -14.743 -4.770 15.157 1.00 96.31 206 ASN A N 1
ATOM 1484 C CA . ASN A 1 206 ? -15.705 -4.541 14.087 1.00 96.31 206 ASN A CA 1
ATOM 1485 C C . ASN A 1 206 ? -16.411 -3.201 14.303 1.00 96.31 206 ASN A C 1
ATOM 1487 O O . ASN A 1 206 ? -17.226 -3.081 15.216 1.00 96.31 206 ASN A O 1
ATOM 1491 N N . VAL A 1 207 ? -16.100 -2.211 13.470 1.00 96.19 207 VAL A N 1
ATOM 1492 C CA . VAL A 1 207 ? -16.703 -0.874 13.477 1.00 96.19 207 VAL A CA 1
ATOM 1493 C C . VAL A 1 207 ? -17.599 -0.740 12.252 1.00 96.19 207 VAL A C 1
ATOM 1495 O O . VAL A 1 207 ? -17.128 -0.839 11.118 1.00 96.19 207 VAL A O 1
ATOM 1498 N N . ARG A 1 208 ? -18.896 -0.514 12.470 1.00 95.69 208 ARG A N 1
ATOM 1499 C CA . ARG A 1 208 ? -19.886 -0.329 11.401 1.00 95.69 208 ARG A CA 1
ATOM 1500 C C . ARG A 1 208 ? -20.703 0.924 11.654 1.00 95.69 208 ARG A C 1
ATOM 1502 O O . ARG A 1 208 ? -21.344 1.020 12.700 1.00 95.69 208 ARG A O 1
ATOM 1509 N N . HIS A 1 209 ? -20.719 1.856 10.700 1.00 92.69 209 HIS A N 1
ATOM 1510 C CA . HIS A 1 209 ? -21.367 3.162 10.895 1.00 92.69 209 HIS A CA 1
ATOM 1511 C C . HIS A 1 209 ? -20.897 3.874 12.187 1.00 92.69 209 HIS A C 1
ATOM 1513 O O . HIS A 1 209 ? -21.647 4.613 12.822 1.00 92.69 209 HIS A O 1
ATOM 1519 N N . GLY A 1 210 ? -19.666 3.601 12.627 1.00 90.94 210 GLY A N 1
ATOM 1520 C CA . GLY A 1 210 ? -19.136 4.114 13.886 1.00 90.94 210 GLY A CA 1
ATOM 1521 C C . GLY A 1 210 ? -18.307 5.375 13.685 1.00 90.94 210 GLY A C 1
ATOM 1522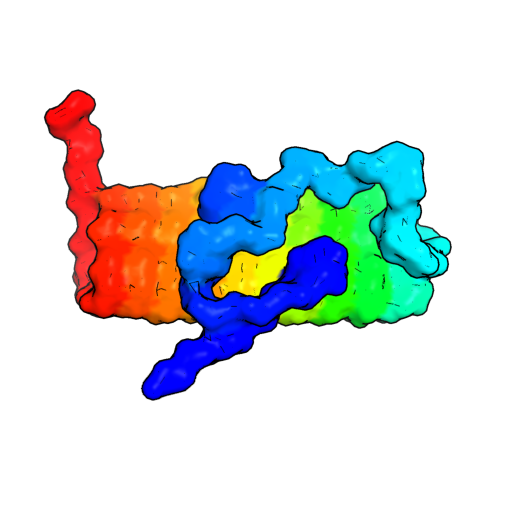 O O . GLY A 1 210 ? -17.685 5.553 12.635 1.00 90.94 210 GLY A O 1
ATOM 1523 N N . LYS A 1 211 ? -18.259 6.230 14.708 1.00 94.81 211 LYS A N 1
ATOM 1524 C CA . LYS A 1 211 ? -17.285 7.327 14.785 1.00 94.81 211 LYS A CA 1
ATOM 1525 C C . LYS A 1 211 ? -16.435 7.145 16.031 1.00 94.81 211 LYS A C 1
ATOM 1527 O O . LYS A 1 211 ? -16.953 7.189 17.139 1.00 94.81 211 LYS A O 1
ATOM 1532 N N . LEU A 1 212 ? -15.149 6.900 15.846 1.00 95.12 212 LEU A N 1
ATOM 1533 C CA . LEU A 1 212 ? -14.198 6.729 16.937 1.00 95.12 212 LEU A CA 1
ATOM 1534 C C . LEU A 1 212 ? -13.199 7.882 16.874 1.00 95.12 212 LEU A C 1
ATOM 1536 O O . LEU A 1 212 ? -12.597 8.080 15.819 1.00 95.12 212 LEU A O 1
ATOM 1540 N N . ASP A 1 213 ? -13.024 8.629 17.961 1.00 95.88 213 ASP A N 1
ATOM 1541 C CA . ASP A 1 213 ? -11.981 9.654 18.086 1.00 95.88 213 ASP A CA 1
ATOM 1542 C C . ASP A 1 213 ? -11.245 9.512 19.423 1.00 95.88 213 ASP A C 1
ATOM 1544 O O . ASP A 1 213 ? -11.853 9.553 20.490 1.00 95.88 213 ASP A O 1
ATOM 1548 N N . GLY A 1 214 ? -9.928 9.308 19.387 1.00 94.06 214 GLY A N 1
ATOM 1549 C CA . GLY A 1 214 ? -9.137 9.126 20.611 1.00 94.06 214 GLY A CA 1
ATOM 1550 C C . GLY A 1 214 ? -9.378 7.790 21.324 1.00 94.06 214 GLY A C 1
ATOM 1551 O O . GLY A 1 214 ? -9.094 7.654 22.508 1.00 94.06 214 GLY A O 1
ATOM 1552 N N . CYS A 1 215 ? -9.939 6.786 20.651 1.00 93.00 215 CYS A N 1
ATOM 1553 C CA . CYS A 1 215 ? -10.322 5.538 21.302 1.00 93.00 215 CYS A CA 1
ATOM 1554 C C . CYS A 1 215 ? -9.160 4.559 21.414 1.00 93.00 215 CYS A C 1
ATOM 1556 O O . CYS A 1 215 ? -8.487 4.275 20.426 1.00 93.00 215 CYS A O 1
ATOM 1558 N N . LEU A 1 216 ? -9.008 3.945 22.589 1.00 93.19 216 LEU A N 1
ATOM 1559 C CA . LEU A 1 216 ? -8.165 2.769 22.787 1.00 93.19 216 LEU A CA 1
ATOM 1560 C C . LEU A 1 216 ? -9.044 1.529 22.952 1.00 93.19 216 LEU A C 1
ATOM 1562 O O . LEU A 1 216 ? -9.672 1.324 23.991 1.00 93.19 216 LEU A O 1
ATOM 1566 N N . LEU A 1 217 ? -9.085 0.691 21.920 1.00 91.69 217 LEU A N 1
ATOM 1567 C CA . LEU A 1 217 ? -9.876 -0.532 21.891 1.00 91.69 217 LEU A CA 1
ATOM 1568 C C . LEU A 1 217 ? -8.960 -1.731 21.667 1.00 91.69 217 LEU A C 1
ATOM 1570 O O . LEU A 1 217 ? -8.178 -1.764 20.721 1.00 91.69 217 LEU A O 1
ATOM 1574 N N . THR A 1 218 ? -9.086 -2.735 22.530 1.00 91.69 218 THR A N 1
ATOM 1575 C CA . THR A 1 218 ? -8.301 -3.971 22.457 1.00 91.69 218 THR A CA 1
ATOM 1576 C C . THR A 1 218 ? -9.186 -5.211 22.566 1.00 91.69 218 THR A C 1
ATOM 1578 O O . THR A 1 218 ? -10.265 -5.168 23.177 1.00 91.69 218 THR A O 1
ATOM 1581 N N . GLY A 1 219 ? -8.723 -6.320 21.986 1.00 89.12 219 GLY A N 1
ATOM 1582 C CA . GLY A 1 219 ? -9.361 -7.633 22.072 1.00 89.12 219 GLY A CA 1
ATOM 1583 C C . GLY A 1 219 ? -10.444 -7.843 21.014 1.00 89.12 219 GLY A C 1
ATOM 1584 O O . GLY A 1 219 ? -10.267 -7.483 19.854 1.00 89.12 219 GLY A O 1
ATOM 1585 N N . VAL A 1 220 ? -11.558 -8.465 21.403 1.00 92.06 220 VAL A N 1
ATOM 1586 C CA . VAL A 1 220 ? -12.702 -8.722 20.515 1.00 92.06 220 VAL A CA 1
ATOM 1587 C C . VAL A 1 220 ? -13.815 -7.742 20.859 1.00 92.06 220 VAL A C 1
ATOM 1589 O O . VAL A 1 220 ? -14.343 -7.784 21.970 1.00 92.06 220 VAL A O 1
ATOM 1592 N N . ARG A 1 221 ? -14.164 -6.840 19.935 1.00 90.06 221 ARG A N 1
ATOM 1593 C CA . ARG A 1 221 ? -15.190 -5.811 20.175 1.00 90.06 221 ARG A CA 1
ATOM 1594 C C . ARG A 1 221 ? -16.026 -5.530 18.937 1.00 90.06 221 ARG A C 1
ATOM 1596 O O . ARG A 1 221 ? -15.554 -5.649 17.809 1.00 90.06 221 ARG A O 1
ATOM 1603 N N . GLN A 1 222 ? -17.258 -5.090 19.161 1.00 90.69 222 GLN A N 1
ATOM 1604 C CA . GLN A 1 222 ? -18.170 -4.677 18.105 1.00 90.69 222 GLN A CA 1
ATOM 1605 C C . GLN A 1 222 ? -18.786 -3.322 18.446 1.00 90.69 222 GLN A C 1
ATOM 1607 O O . GLN A 1 222 ? -19.333 -3.146 19.529 1.00 90.69 222 GLN A O 1
ATOM 1612 N N . PHE A 1 223 ? -18.700 -2.396 17.497 1.00 89.44 223 PHE A N 1
ATOM 1613 C CA . PHE A 1 223 ? -19.239 -1.045 17.559 1.00 89.44 223 PHE A CA 1
ATOM 1614 C C . PHE A 1 223 ? -20.128 -0.835 16.336 1.00 89.44 223 PHE A C 1
ATOM 1616 O O . PHE A 1 223 ? -19.640 -0.784 15.207 1.00 89.44 223 PHE A O 1
ATOM 1623 N N . ILE A 1 224 ? -21.441 -0.748 16.546 1.00 91.12 224 ILE A N 1
ATOM 1624 C CA . ILE A 1 224 ? -22.417 -0.506 15.477 1.00 91.12 224 ILE A CA 1
ATOM 1625 C C . ILE A 1 224 ? -23.203 0.749 15.815 1.00 91.12 224 ILE A C 1
ATOM 1627 O O . ILE A 1 224 ? -23.819 0.790 16.876 1.00 91.12 224 ILE A O 1
ATOM 1631 N N . ASN A 1 225 ? -23.218 1.736 14.914 1.00 85.81 225 ASN A N 1
ATOM 1632 C CA . ASN A 1 225 ? -23.904 3.022 15.120 1.00 85.81 225 ASN A CA 1
ATOM 1633 C C . ASN A 1 225 ? -23.505 3.704 16.440 1.00 85.81 225 ASN A C 1
ATOM 1635 O O . ASN A 1 225 ? -24.307 4.392 17.068 1.00 85.81 225 ASN A O 1
ATOM 1639 N N . GLN A 1 226 ? -22.277 3.456 16.891 1.00 85.62 226 GLN A N 1
ATOM 1640 C CA . GLN A 1 226 ? -21.770 3.924 18.169 1.00 85.62 226 GLN A CA 1
ATOM 1641 C C . GLN A 1 226 ? -20.670 4.944 17.953 1.00 85.62 226 GLN A C 1
ATOM 1643 O O . GLN A 1 226 ? -19.895 4.867 16.991 1.00 85.62 226 GLN A O 1
ATOM 1648 N N . THR A 1 227 ? -20.601 5.873 18.895 1.00 87.31 227 THR A N 1
ATOM 1649 C CA . THR A 1 227 ? -19.467 6.761 19.046 1.00 87.31 227 THR A CA 1
ATOM 1650 C C . THR A 1 227 ? -18.623 6.321 20.228 1.00 87.31 227 THR A C 1
ATOM 1652 O O . THR A 1 227 ? -19.124 5.811 21.230 1.00 87.31 227 THR A O 1
ATOM 1655 N N . CYS A 1 228 ? -17.320 6.484 20.087 1.00 85.75 228 CYS A N 1
ATOM 1656 C CA . CYS A 1 228 ? -16.410 6.488 21.212 1.00 85.75 228 CYS A CA 1
ATOM 1657 C C . CYS A 1 228 ? -15.553 7.737 21.051 1.00 85.75 228 CYS A C 1
ATOM 1659 O O . CYS A 1 228 ? -15.042 8.008 19.964 1.00 85.75 228 CYS A O 1
ATOM 1661 N N . GLU A 1 229 ? -15.452 8.505 22.124 1.00 84.38 229 GLU A N 1
ATOM 1662 C CA . GLU A 1 229 ? -14.665 9.726 22.189 1.00 84.38 229 GLU A CA 1
ATOM 1663 C C . GLU A 1 229 ? -13.937 9.704 23.536 1.00 84.38 229 GLU A C 1
ATOM 1665 O O . GLU A 1 229 ? -14.568 9.485 24.574 1.00 84.38 229 GLU A O 1
ATOM 1670 N N . GLN A 1 230 ? -12.608 9.845 23.536 1.00 72.50 230 GLN A N 1
ATOM 1671 C CA . GLN A 1 230 ? -11.890 10.190 24.766 1.00 72.50 230 GLN A CA 1
ATOM 1672 C C . GLN A 1 230 ? -11.899 11.710 24.926 1.00 72.50 230 GLN A C 1
ATOM 1674 O O . GLN A 1 230 ? -11.413 12.424 24.048 1.00 72.50 230 GLN A O 1
ATOM 1679 N N . ASP A 1 231 ? -12.403 12.191 26.065 1.00 54.59 231 ASP A N 1
ATOM 1680 C CA . ASP A 1 231 ? -12.272 13.592 26.470 1.00 54.59 231 ASP A CA 1
ATOM 1681 C C . ASP A 1 231 ? -10.783 13.958 26.559 1.00 54.59 231 ASP A C 1
ATOM 1683 O O . ASP A 1 231 ? -10.088 13.574 27.503 1.00 54.59 231 ASP A O 1
ATOM 1687 N N . ARG A 1 232 ? -10.287 14.711 25.571 1.00 53.06 232 ARG A N 1
ATOM 1688 C CA . ARG A 1 232 ? -8.926 15.273 25.568 1.00 53.06 232 ARG A CA 1
ATOM 1689 C C . ARG A 1 232 ? -8.787 16.523 26.453 1.00 53.06 232 ARG A C 1
ATOM 1691 O O . ARG A 1 232 ? -7.671 16.986 26.646 1.00 53.06 232 ARG A O 1
ATOM 1698 N N . ASP A 1 233 ? -9.877 17.004 27.055 1.00 50.03 233 ASP A N 1
ATOM 1699 C CA . ASP A 1 233 ? -9.944 18.287 27.777 1.00 50.03 233 ASP A CA 1
ATOM 1700 C C . ASP A 1 233 ? -9.790 18.175 29.312 1.00 50.03 233 ASP A C 1
ATOM 1702 O O . ASP A 1 233 ? -10.354 18.979 30.055 1.00 50.03 233 ASP A O 1
ATOM 1706 N N . LYS A 1 234 ? -9.056 17.180 29.836 1.00 42.00 234 LYS A N 1
ATOM 1707 C CA . LYS A 1 234 ? -8.895 17.003 31.300 1.00 42.00 234 LYS A CA 1
ATOM 1708 C C . LYS A 1 234 ? -7.484 17.115 31.881 1.00 42.00 234 LYS A C 1
ATOM 1710 O O . LYS A 1 234 ? -7.349 16.875 33.080 1.00 42.00 234 LYS A O 1
ATOM 1715 N N . TYR A 1 235 ? -6.473 17.527 31.118 1.00 35.53 235 TYR A N 1
ATOM 1716 C CA . TYR A 1 235 ? -5.124 17.743 31.662 1.00 35.53 235 TYR A CA 1
ATOM 1717 C C . TYR A 1 235 ? -4.430 18.964 31.071 1.00 35.53 235 TYR A C 1
ATOM 1719 O O . TYR A 1 235 ? -4.418 19.081 29.827 1.00 35.53 235 TYR A O 1
#

Secondary structure (DSSP, 8-state):
-PPPEEEEEETTEEEEEES-EEEETTEEEETTEEEEEPPSSTT--TT--EEEES-EEE-TTTB-EEETTSEE-TT-EEBTT-EE-TT-EE-TT-EEETT-EE-SS-EEESS-EEES-EE-SS-EEES-EEEEEEE-SS-EEES-EEEEEEE-TT-EEES-EEESS-EE-SS-EEES-EEES-EE-SS-EEESS-EEES-EEEEEEEEES-EEES-EEEEEEEEES-EEE------

pLDDT: mean 86.05, std 17.6, range [32.28, 98.81]

Sequence (235 aa):
QGFALDKITINGKKYSCKGEISVENNTVVCAGTALQSLPEKWWMSETETVCGNEQVIQHEKGGGMKSVRANVQKGAFLDKESVVCGTSTIKSAVKIKGASKVSGDVRVLGNSEIIDSILSGVSEVHSSTLSNVKMMGASTARASRVNDSTLLGASKVVQGKISDQSTLSGSVEVNNSEIIGSTVSGASLINNNSIVKNSTLSGAINVRHGKLDGCLLTGVRQFINQTCEQDRDKY

Foldseek 3Di:
DFQDFFWWADLNDIDTARAWWDADPQFTAGPNRTPGRNDPDPQDPVPADRQRPFDWDFQPAQGPIEGPQDAADNLEHAHNLEYYYENEHHDNQEYEEDNEYHYDHEYEEENEYHACEYHDACEYEYCEYEECEYHIGDEYAYVEYAYLEYHETDHYEYCEYEDAHEYETANEYHEVEYEHCEYAIAQEYADAHEYAEVEYHEYYEYHHCEYEYVYYHYYHYYHHVYYDYDPPPDD